Protein AF-A0A7S3DZL2-F1 (afdb_monomer_lite)

Radius of gyration: 24.91 Å; chains: 1; bounding box: 61×48×83 Å

Structure (mmCIF, N/CA/C/O backbone):
data_AF-A0A7S3DZL2-F1
#
_entry.id   AF-A0A7S3DZL2-F1
#
loop_
_atom_site.group_PDB
_atom_site.id
_atom_site.type_symbol
_atom_site.label_atom_id
_atom_site.label_alt_id
_atom_site.label_comp_id
_atom_site.label_asym_id
_atom_site.label_entity_id
_atom_site.label_seq_id
_atom_site.pdbx_PDB_ins_code
_atom_site.Cartn_x
_atom_site.Cartn_y
_atom_site.Cartn_z
_atom_site.occupancy
_atom_site.B_iso_or_equiv
_atom_site.auth_seq_id
_atom_site.auth_comp_id
_atom_site.auth_asym_id
_atom_site.auth_atom_id
_atom_site.pdbx_PDB_model_num
ATOM 1 N N . GLY A 1 1 ? 10.169 5.707 16.822 1.00 44.34 1 GLY A N 1
ATOM 2 C CA . GLY A 1 1 ? 10.993 6.006 15.646 1.00 44.34 1 GLY A CA 1
ATOM 3 C C . GLY A 1 1 ? 12.158 5.054 15.603 1.00 44.34 1 GLY A C 1
ATOM 4 O O . GLY A 1 1 ? 13.223 5.380 16.115 1.00 44.34 1 GLY A O 1
ATOM 5 N N . GLY A 1 2 ? 11.928 3.855 15.069 1.00 57.06 2 GLY A N 1
ATOM 6 C CA . GLY A 1 2 ? 13.027 2.966 14.702 1.00 57.06 2 GLY A CA 1
ATOM 7 C C . GLY A 1 2 ? 13.798 3.587 13.538 1.00 57.06 2 GLY A C 1
ATOM 8 O O . GLY A 1 2 ? 13.203 4.258 12.696 1.00 57.06 2 GLY A O 1
ATOM 9 N N . LEU A 1 3 ? 15.119 3.415 13.507 1.00 67.62 3 LEU A N 1
ATOM 10 C CA . LEU A 1 3 ? 15.897 3.778 12.326 1.00 67.62 3 LEU A CA 1
ATOM 11 C C . LEU A 1 3 ? 15.382 2.934 11.151 1.00 67.62 3 LEU A C 1
ATOM 13 O O . LEU A 1 3 ? 15.357 1.708 11.251 1.00 67.62 3 LEU A O 1
ATOM 17 N N . LEU A 1 4 ? 14.959 3.577 10.060 1.00 78.50 4 LEU A N 1
ATOM 18 C CA . LEU A 1 4 ? 14.591 2.856 8.843 1.00 78.50 4 LEU A CA 1
ATOM 19 C C . LEU A 1 4 ? 15.795 2.067 8.322 1.00 78.50 4 LEU A C 1
ATOM 21 O O . LEU A 1 4 ? 16.928 2.552 8.356 1.00 78.50 4 LEU A O 1
ATOM 25 N N . SER A 1 5 ? 15.542 0.861 7.814 1.00 86.44 5 SER A N 1
ATOM 26 C CA . SER A 1 5 ? 16.553 0.065 7.120 1.00 86.44 5 SER A CA 1
ATOM 27 C C . SER A 1 5 ? 17.095 0.815 5.905 1.00 86.44 5 SER A C 1
ATOM 29 O O . SER A 1 5 ? 16.385 1.602 5.275 1.00 86.44 5 SER A O 1
ATOM 31 N N . GLU A 1 6 ? 18.346 0.549 5.525 1.00 86.69 6 GLU A N 1
ATOM 32 C CA . GLU A 1 6 ? 18.933 1.149 4.320 1.00 86.69 6 GLU A CA 1
ATOM 33 C C . GLU A 1 6 ? 18.097 0.817 3.074 1.00 86.69 6 GLU A C 1
ATOM 35 O O . GLU A 1 6 ? 17.737 1.714 2.311 1.00 86.69 6 GLU A O 1
ATOM 40 N N . VAL A 1 7 ? 17.731 -0.459 2.918 1.00 89.75 7 VAL A N 1
ATOM 41 C CA . VAL A 1 7 ? 16.867 -0.950 1.840 1.00 89.75 7 VAL A CA 1
ATOM 42 C C . VAL A 1 7 ? 15.397 -0.732 2.221 1.00 89.75 7 VAL A C 1
ATOM 44 O O . VAL A 1 7 ? 15.000 -1.184 3.299 1.00 89.75 7 VAL A O 1
ATOM 47 N N . PRO A 1 8 ? 14.590 -0.064 1.375 1.00 90.88 8 PRO A N 1
ATOM 48 C CA . PRO A 1 8 ? 13.157 0.094 1.602 1.00 90.88 8 PRO A CA 1
ATOM 49 C C . PRO A 1 8 ? 12.376 -1.223 1.622 1.00 90.88 8 PRO A C 1
ATOM 51 O O . PRO A 1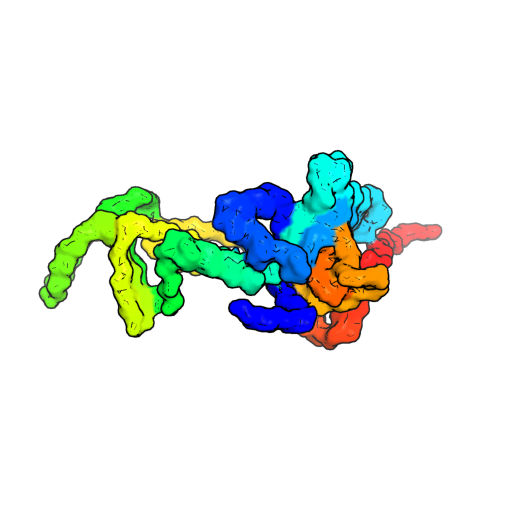 8 ? 12.721 -2.169 0.907 1.00 90.88 8 PRO A O 1
ATOM 54 N N . ASP A 1 9 ? 11.280 -1.241 2.381 1.00 90.81 9 ASP A N 1
ATOM 55 C CA . ASP A 1 9 ? 10.323 -2.351 2.414 1.00 90.81 9 ASP A CA 1
ATOM 56 C C . ASP A 1 9 ? 9.776 -2.676 1.006 1.00 90.81 9 ASP A C 1
ATOM 58 O O . ASP A 1 9 ? 9.608 -1.806 0.147 1.00 90.81 9 ASP A O 1
ATOM 62 N N . LEU A 1 10 ? 9.457 -3.951 0.779 1.00 91.25 10 LEU A N 1
ATOM 63 C CA . LEU A 1 10 ? 8.782 -4.447 -0.422 1.00 91.25 10 LEU A CA 1
ATOM 64 C C . LEU A 1 10 ? 7.385 -3.832 -0.588 1.00 91.25 10 LEU A C 1
ATOM 66 O O . LEU A 1 10 ? 6.895 -3.661 -1.707 1.00 91.25 10 LEU A O 1
ATOM 70 N N . ARG A 1 11 ? 6.725 -3.536 0.534 1.00 93.12 11 ARG A N 1
ATOM 71 C CA . ARG A 1 11 ? 5.351 -3.046 0.619 1.00 93.12 11 ARG A CA 1
ATOM 72 C C . ARG A 1 11 ? 5.337 -1.518 0.635 1.00 93.12 11 ARG A C 1
ATOM 74 O O . ARG A 1 11 ? 5.373 -0.901 1.698 1.00 93.12 11 ARG A O 1
ATOM 81 N N . VAL A 1 12 ? 5.178 -0.913 -0.536 1.00 94.88 12 VAL A N 1
ATOM 82 C CA . VAL A 1 12 ? 4.986 0.539 -0.685 1.00 94.88 12 VAL A CA 1
ATOM 83 C C . VAL A 1 12 ? 3.578 0.880 -1.172 1.00 94.88 12 VAL A C 1
ATOM 85 O O . VAL A 1 12 ? 2.888 0.047 -1.764 1.00 94.88 12 VAL A O 1
ATOM 88 N N . SER A 1 13 ? 3.160 2.120 -0.939 1.00 95.44 13 SER A N 1
ATOM 89 C CA . SER A 1 13 ? 1.937 2.706 -1.483 1.00 95.44 13 SER A CA 1
ATOM 90 C C . SER A 1 13 ? 2.266 3.964 -2.269 1.00 95.44 13 SER A C 1
ATOM 92 O O . SER A 1 13 ? 3.053 4.796 -1.822 1.00 95.44 13 SER A O 1
ATOM 94 N N . THR A 1 14 ? 1.624 4.120 -3.426 1.00 95.81 14 THR A N 1
ATOM 95 C CA . THR A 1 14 ? 1.646 5.374 -4.184 1.00 95.81 14 THR A CA 1
ATOM 96 C C . THR A 1 14 ? 0.457 6.226 -3.768 1.00 95.81 14 THR A C 1
ATOM 98 O O . THR A 1 14 ? -0.693 5.847 -3.983 1.00 95.81 14 THR A O 1
ATOM 101 N N . LEU A 1 15 ? 0.735 7.368 -3.149 1.00 95.38 15 LEU A N 1
ATOM 102 C CA . LEU A 1 15 ? -0.262 8.316 -2.672 1.00 95.38 15 LEU A CA 1
ATOM 103 C C . LEU A 1 15 ? -0.475 9.409 -3.717 1.00 95.38 15 LEU A C 1
ATOM 105 O O . LEU A 1 15 ? 0.477 10.052 -4.158 1.00 95.38 15 LEU A O 1
ATOM 109 N N . THR A 1 16 ? -1.732 9.625 -4.097 1.00 93.50 16 THR A N 1
ATOM 110 C CA . THR A 1 16 ? -2.125 10.702 -5.018 1.00 93.50 16 THR A CA 1
ATOM 111 C C . THR A 1 16 ? -2.156 12.061 -4.299 1.00 93.50 16 THR A C 1
ATOM 113 O O . THR A 1 16 ? -2.274 12.089 -3.068 1.00 93.50 16 THR A O 1
ATOM 116 N N . PRO A 1 17 ? -2.124 13.202 -5.016 1.00 91.94 17 PRO A N 1
ATOM 117 C CA . PRO A 1 17 ? -2.216 14.529 -4.402 1.00 91.94 17 PRO A CA 1
ATOM 118 C C . PRO A 1 17 ? -3.454 14.721 -3.514 1.00 91.94 17 PRO A C 1
ATOM 120 O O . PRO A 1 17 ? -3.367 15.332 -2.449 1.00 91.94 17 PRO A O 1
ATOM 123 N N . SER A 1 18 ? -4.604 14.152 -3.892 1.00 92.06 18 SER A N 1
ATOM 124 C CA . SER A 1 18 ? -5.823 14.215 -3.075 1.00 92.06 18 SER A CA 1
ATOM 125 C C . SER A 1 18 ? -5.677 13.438 -1.762 1.00 92.06 18 SER A C 1
ATOM 127 O O . SER A 1 18 ? -6.064 13.941 -0.707 1.00 92.06 18 SER A O 1
ATOM 129 N N . THR A 1 19 ? -5.055 12.255 -1.797 1.00 94.69 19 THR A N 1
ATOM 130 C CA . THR A 1 19 ? -4.726 11.480 -0.593 1.00 94.69 19 THR A CA 1
ATOM 131 C C . THR A 1 19 ? -3.730 12.222 0.298 1.00 94.69 19 THR A C 1
ATOM 133 O O . THR A 1 19 ? -3.915 12.257 1.512 1.00 94.69 19 THR A O 1
ATOM 136 N N . LEU A 1 20 ? -2.706 12.853 -0.282 1.00 93.56 20 LEU A N 1
ATOM 137 C CA . LEU A 1 20 ? -1.724 13.641 0.470 1.00 93.56 20 LEU A CA 1
ATOM 138 C C . LEU A 1 20 ? -2.379 14.834 1.180 1.00 93.56 20 LEU A C 1
ATOM 140 O O . LEU A 1 20 ? -2.147 15.027 2.370 1.00 93.56 20 LEU A O 1
ATOM 144 N N . ARG A 1 21 ? -3.264 15.577 0.499 1.00 93.69 21 ARG A N 1
ATOM 145 C CA . ARG A 1 21 ? -4.042 16.666 1.120 1.00 93.69 21 ARG A CA 1
ATOM 146 C C . ARG A 1 21 ? -4.924 16.174 2.268 1.00 93.69 21 ARG A C 1
ATOM 148 O O . ARG A 1 21 ? -5.008 16.835 3.300 1.00 93.69 21 ARG A O 1
ATOM 155 N N . LEU A 1 22 ? -5.556 15.010 2.110 1.00 94.69 22 LEU A N 1
ATOM 156 C CA . LEU A 1 22 ? -6.355 14.401 3.172 1.00 94.69 22 LEU A CA 1
ATOM 157 C C . LEU A 1 22 ? -5.488 14.048 4.391 1.00 94.69 22 LEU A C 1
ATOM 159 O O . LEU A 1 22 ? -5.834 14.404 5.515 1.00 94.69 22 LEU A O 1
ATOM 163 N N . LEU A 1 23 ? -4.339 13.403 4.181 1.00 95.56 23 LEU A N 1
ATOM 164 C CA . LEU A 1 23 ? -3.408 13.061 5.262 1.00 95.56 23 LEU A CA 1
ATOM 165 C C . LEU A 1 23 ? -2.843 14.307 5.961 1.00 95.56 23 LEU A C 1
ATOM 167 O O . LEU A 1 23 ? -2.714 14.315 7.187 1.00 95.56 23 LEU A O 1
ATOM 171 N N . GLU A 1 24 ? -2.562 15.374 5.213 1.00 94.44 24 GLU A N 1
ATOM 172 C CA . GLU A 1 24 ? -2.157 16.666 5.776 1.00 94.44 24 GLU A CA 1
ATOM 173 C C . GLU A 1 24 ? -3.259 17.267 6.654 1.00 94.44 24 GLU A C 1
ATOM 175 O O . GLU A 1 24 ? -2.978 17.705 7.767 1.00 94.44 24 GLU A O 1
ATOM 180 N N . SER A 1 25 ? -4.527 17.193 6.231 1.00 95.81 25 SER A N 1
ATOM 181 C CA . SER A 1 25 ? -5.660 17.672 7.041 1.00 95.81 25 SER A CA 1
ATOM 182 C C . SER A 1 25 ? -5.800 16.938 8.383 1.00 95.81 25 SER A C 1
ATOM 184 O O . SER A 1 25 ? -6.272 17.510 9.365 1.00 95.81 25 SER A O 1
ATOM 186 N N . PHE A 1 26 ? -5.329 15.689 8.456 1.00 94.44 26 PHE A N 1
ATOM 187 C CA . PHE A 1 26 ? -5.254 14.926 9.699 1.00 94.44 26 PHE A CA 1
ATOM 188 C C . PHE A 1 26 ? -3.970 15.181 10.492 1.00 94.44 26 PHE A C 1
ATOM 190 O O . PHE A 1 26 ? -3.863 14.685 11.609 1.00 94.44 26 PHE A O 1
ATOM 197 N N . GLY A 1 27 ? -3.013 15.957 9.981 1.00 95.69 27 GLY A N 1
ATOM 198 C CA . GLY A 1 27 ? -1.724 16.235 10.623 1.00 95.69 27 GLY A CA 1
ATOM 199 C C . GLY A 1 27 ? -0.714 15.090 10.506 1.00 95.69 27 GLY A C 1
ATOM 200 O O . GLY A 1 27 ? 0.100 14.902 11.411 1.00 95.69 27 GLY A O 1
ATOM 201 N N . VAL A 1 28 ? -0.796 14.296 9.434 1.00 96.50 28 VAL A N 1
ATOM 202 C CA . VAL A 1 28 ? 0.078 13.135 9.177 1.00 96.50 28 VAL A CA 1
ATOM 203 C C . VAL A 1 28 ? 1.216 13.469 8.207 1.00 96.50 28 VAL A C 1
ATOM 205 O O . VAL A 1 28 ? 2.223 12.764 8.197 1.00 96.50 28 VAL A O 1
ATOM 208 N N . GLY A 1 29 ? 1.107 14.540 7.412 1.00 91.62 29 GLY A N 1
ATOM 209 C CA . GLY A 1 29 ? 2.022 14.780 6.291 1.00 91.62 29 GLY A CA 1
ATOM 210 C C . GLY A 1 29 ? 3.494 14.910 6.682 1.00 91.62 29 GLY A C 1
ATOM 211 O O . GLY A 1 29 ? 4.346 14.355 5.994 1.00 91.62 29 GLY A O 1
ATOM 212 N N . SER A 1 30 ? 3.811 15.508 7.835 1.00 92.44 30 SER A N 1
ATOM 213 C CA . SER A 1 30 ? 5.194 15.569 8.338 1.00 92.44 30 SER A CA 1
ATOM 214 C C . SER A 1 30 ? 5.792 14.193 8.656 1.00 92.44 30 SER A C 1
ATOM 216 O O . SER A 1 30 ? 6.992 13.997 8.482 1.00 92.44 30 SER A O 1
ATOM 218 N N . GLY A 1 31 ? 4.968 13.223 9.063 1.00 93.56 31 GLY A N 1
ATOM 219 C CA . GLY A 1 31 ? 5.394 11.849 9.349 1.00 93.56 31 GLY A CA 1
ATOM 220 C C . GLY A 1 31 ? 5.678 11.012 8.100 1.00 93.56 31 GLY A C 1
ATOM 221 O O . GLY A 1 31 ? 6.252 9.935 8.210 1.00 93.56 31 GLY A O 1
ATOM 222 N N . ILE A 1 32 ? 5.296 11.507 6.921 1.00 94.56 32 ILE A N 1
ATOM 223 C CA . ILE A 1 32 ? 5.514 10.844 5.629 1.00 94.56 32 ILE A CA 1
ATOM 224 C C . ILE A 1 32 ? 6.236 11.750 4.625 1.00 94.56 32 ILE A C 1
ATOM 226 O O . ILE A 1 32 ? 6.261 11.450 3.432 1.00 94.56 32 ILE A O 1
ATOM 230 N N . ALA A 1 33 ? 6.790 12.877 5.067 1.00 92.12 33 ALA A N 1
ATOM 231 C CA . ALA A 1 33 ? 7.520 13.791 4.203 1.00 92.12 33 ALA A CA 1
ATOM 232 C C . ALA A 1 33 ? 8.883 13.193 3.794 1.00 92.12 33 ALA A C 1
ATOM 234 O O . ALA A 1 33 ? 9.443 12.358 4.515 1.00 92.12 33 ALA A O 1
ATOM 235 N N . PRO A 1 34 ? 9.464 13.617 2.658 1.00 90.19 34 PRO A N 1
ATOM 236 C CA . PRO A 1 34 ? 10.845 13.285 2.327 1.00 90.19 34 PRO A CA 1
ATOM 237 C C . PRO A 1 34 ? 11.804 13.636 3.484 1.00 90.19 34 PRO A C 1
ATOM 239 O O . PRO A 1 34 ? 11.606 14.659 4.140 1.00 90.19 34 PRO A O 1
ATOM 242 N N . PRO A 1 35 ? 12.845 12.823 3.751 1.00 88.88 35 PRO A N 1
ATOM 243 C CA . PRO A 1 35 ? 13.335 11.705 2.937 1.00 88.88 35 PRO A CA 1
ATOM 244 C C . PRO A 1 35 ? 12.672 10.342 3.225 1.00 88.88 35 PRO A C 1
ATOM 246 O O . PRO A 1 35 ? 13.112 9.335 2.673 1.00 88.88 35 PRO A O 1
ATOM 249 N N . LEU A 1 36 ? 11.633 10.279 4.069 1.00 89.56 36 LEU A N 1
ATOM 250 C CA . LEU A 1 36 ? 10.927 9.026 4.404 1.00 89.56 36 LEU A CA 1
ATOM 251 C C . LEU A 1 36 ? 10.058 8.503 3.249 1.00 89.56 36 LEU A C 1
ATOM 253 O O . LEU A 1 36 ? 9.560 7.381 3.273 1.00 89.56 36 LEU A O 1
ATOM 257 N N . SER A 1 37 ? 9.868 9.335 2.235 1.00 92.06 37 SER A N 1
ATOM 258 C CA . SER A 1 37 ? 9.063 9.073 1.057 1.00 92.06 37 SER A CA 1
ATOM 259 C C . SER A 1 37 ? 9.711 9.678 -0.177 1.00 92.06 37 SER A C 1
ATOM 261 O O . SER A 1 37 ? 10.659 10.470 -0.083 1.00 92.06 37 SER A O 1
ATOM 263 N N . ARG A 1 38 ? 9.200 9.306 -1.352 1.00 92.75 38 ARG A N 1
ATOM 264 C CA . ARG A 1 38 ? 9.724 9.791 -2.625 1.00 92.75 38 ARG A CA 1
ATOM 265 C C . ARG A 1 38 ? 8.613 10.349 -3.515 1.00 92.75 38 ARG A C 1
ATOM 267 O O . ARG A 1 38 ? 7.800 9.568 -4.009 1.00 92.75 38 ARG A O 1
ATOM 274 N N . PRO A 1 39 ? 8.558 11.675 -3.740 1.00 92.50 39 PRO A N 1
ATOM 275 C CA . PRO A 1 39 ? 7.681 12.241 -4.751 1.00 92.50 39 PRO A CA 1
ATOM 276 C C . PRO A 1 39 ? 8.181 11.892 -6.153 1.00 92.50 39 PRO A C 1
ATOM 278 O O . PRO A 1 39 ? 9.385 11.735 -6.380 1.00 92.50 39 PRO A O 1
ATOM 281 N N . PHE A 1 40 ? 7.250 11.816 -7.096 1.00 90.94 40 PHE A N 1
ATOM 282 C CA . PHE A 1 40 ? 7.548 11.774 -8.519 1.00 90.94 40 PHE A CA 1
ATOM 283 C C . PHE A 1 40 ? 6.667 12.769 -9.271 1.00 90.94 40 PHE A C 1
ATOM 285 O O . PHE A 1 40 ? 5.508 13.013 -8.933 1.00 90.94 40 PHE A O 1
ATOM 292 N N . GLU A 1 41 ? 7.252 13.353 -10.303 1.00 89.56 41 GLU A N 1
ATOM 293 C CA . GLU A 1 41 ? 6.676 14.458 -11.075 1.00 89.56 41 GLU A CA 1
ATOM 294 C C . GLU A 1 41 ? 6.361 14.021 -12.500 1.00 89.56 41 GLU A C 1
ATOM 296 O O . GLU A 1 41 ? 5.591 14.667 -13.201 1.00 89.56 41 GLU A O 1
ATOM 301 N N . ASN A 1 42 ? 6.954 12.907 -12.927 1.00 88.38 42 ASN A N 1
ATOM 302 C CA . ASN A 1 42 ? 6.805 12.372 -14.264 1.00 88.38 42 ASN A CA 1
ATOM 303 C C . ASN A 1 42 ? 6.238 10.957 -14.191 1.00 88.38 42 ASN A C 1
ATOM 305 O O . ASN A 1 42 ? 6.605 10.172 -13.313 1.00 88.38 42 ASN A O 1
ATOM 309 N N . MET A 1 43 ? 5.395 10.606 -15.155 1.00 90.12 43 MET A N 1
ATOM 310 C CA . MET A 1 43 ? 4.984 9.226 -15.376 1.00 90.12 43 MET A CA 1
ATOM 311 C C . MET A 1 43 ? 5.107 8.889 -16.855 1.00 90.12 43 MET A C 1
ATOM 313 O O . MET A 1 43 ? 4.701 9.679 -17.706 1.00 90.12 43 MET A O 1
ATOM 317 N N . GLN A 1 44 ? 5.684 7.730 -17.157 1.00 89.88 44 GLN A N 1
ATOM 318 C CA . GLN A 1 44 ? 5.788 7.210 -18.517 1.00 89.88 44 GLN A CA 1
ATOM 319 C C . GLN A 1 44 ? 5.096 5.859 -18.583 1.00 89.88 44 GLN A C 1
ATOM 321 O O . GLN A 1 44 ? 5.423 4.952 -17.815 1.00 89.88 44 GLN A O 1
ATOM 326 N N . ILE A 1 45 ? 4.137 5.745 -19.494 1.00 89.44 45 ILE A N 1
ATOM 327 C CA . ILE A 1 45 ? 3.322 4.550 -19.672 1.00 89.44 45 ILE A CA 1
ATOM 328 C C . ILE A 1 45 ? 3.422 4.104 -21.120 1.00 89.44 45 ILE A C 1
ATOM 330 O O . ILE A 1 45 ? 3.184 4.913 -22.014 1.00 89.44 45 ILE A O 1
ATOM 334 N N . TRP A 1 46 ? 3.744 2.837 -21.367 1.00 89.81 46 TRP A N 1
ATOM 335 C CA . TRP A 1 46 ? 3.769 2.309 -22.728 1.00 89.81 46 TRP A CA 1
ATOM 336 C C . TRP A 1 46 ? 3.350 0.852 -22.835 1.00 89.81 46 TRP A C 1
ATOM 338 O O . TRP A 1 46 ? 3.237 0.146 -21.837 1.00 89.81 46 TRP A O 1
ATOM 348 N N . ASP A 1 47 ? 3.095 0.408 -24.059 1.00 88.00 47 ASP A N 1
ATOM 349 C CA . ASP A 1 47 ? 2.660 -0.954 -24.363 1.00 88.00 47 ASP A CA 1
ATOM 350 C C . ASP A 1 47 ? 3.734 -1.733 -25.139 1.00 88.00 47 ASP A C 1
ATOM 352 O O . ASP A 1 47 ? 4.524 -1.168 -25.902 1.00 88.00 47 ASP A O 1
ATOM 356 N N . ALA A 1 48 ? 3.790 -3.050 -24.937 1.00 81.19 48 ALA A N 1
ATOM 357 C CA . ALA A 1 48 ? 4.748 -3.924 -25.605 1.00 81.19 48 ALA A CA 1
ATOM 358 C C . ALA A 1 48 ? 4.484 -4.154 -27.104 1.00 81.19 48 ALA A C 1
ATOM 360 O O . ALA A 1 48 ? 5.412 -4.530 -27.813 1.00 81.19 48 ALA A O 1
ATOM 361 N N . SER A 1 49 ? 3.271 -3.909 -27.603 1.00 73.19 49 SER A N 1
ATOM 362 C CA . SER A 1 49 ? 2.852 -4.159 -28.993 1.00 73.19 49 SER A CA 1
ATOM 363 C C . SER A 1 49 ? 3.488 -3.235 -30.041 1.00 73.19 49 SER A C 1
ATOM 365 O O . SER A 1 49 ? 3.247 -3.409 -31.236 1.00 73.19 49 SER A O 1
ATOM 367 N N . GLY A 1 50 ? 4.289 -2.244 -29.629 1.00 58.72 50 GLY A N 1
ATOM 368 C CA . GLY A 1 50 ? 5.074 -1.388 -30.529 1.00 58.72 50 GLY A CA 1
ATOM 369 C C . GLY A 1 50 ? 4.255 -0.435 -31.411 1.00 58.72 50 GLY A C 1
ATOM 370 O O . GLY A 1 50 ? 4.831 0.348 -32.163 1.00 58.72 50 GLY A O 1
ATOM 371 N N . LYS A 1 51 ? 2.920 -0.453 -31.319 1.00 55.19 51 LYS A N 1
ATOM 372 C CA . LYS A 1 51 ? 2.019 0.406 -32.096 1.00 55.19 51 LYS A CA 1
ATOM 373 C C . LYS A 1 51 ? 1.514 1.558 -31.225 1.00 55.19 51 LYS A C 1
ATOM 375 O O . LYS A 1 51 ? 0.454 1.474 -30.624 1.00 55.19 51 LYS A O 1
ATOM 380 N N . ALA A 1 52 ? 2.296 2.635 -31.161 1.00 54.22 52 ALA A N 1
ATOM 381 C CA . ALA A 1 52 ? 1.873 3.982 -30.745 1.00 54.22 52 ALA A CA 1
ATOM 382 C C . ALA A 1 52 ? 1.270 4.182 -29.330 1.00 54.22 52 ALA A C 1
ATOM 384 O O . ALA A 1 52 ? 0.796 5.275 -29.029 1.00 54.22 52 ALA A O 1
ATOM 385 N N . GLY A 1 53 ? 1.311 3.196 -28.434 1.00 60.44 53 GLY A N 1
ATOM 386 C CA . GLY A 1 53 ? 0.903 3.377 -27.039 1.00 60.44 53 GLY A CA 1
ATOM 387 C C . GLY A 1 53 ? 2.058 3.891 -26.185 1.00 60.44 53 GLY A C 1
ATOM 388 O O . GLY A 1 53 ? 2.709 3.082 -25.535 1.00 60.44 53 GLY A O 1
ATOM 389 N N . PHE A 1 54 ? 2.333 5.198 -26.197 1.00 73.38 54 PHE A N 1
ATOM 390 C CA . PHE A 1 54 ? 3.221 5.856 -25.230 1.00 73.38 54 PHE A CA 1
ATOM 391 C C . PHE A 1 54 ? 2.542 7.119 -24.704 1.00 73.38 54 PHE A C 1
ATOM 393 O O . PHE A 1 54 ? 2.163 7.995 -25.481 1.00 73.38 54 PHE A O 1
ATOM 400 N N . VAL A 1 55 ? 2.398 7.219 -23.387 1.00 76.19 55 VAL A N 1
ATOM 401 C CA . VAL A 1 55 ? 1.823 8.380 -22.711 1.00 76.19 55 VAL A CA 1
ATOM 402 C C . VAL A 1 55 ? 2.822 8.894 -21.688 1.00 76.19 55 VAL A C 1
ATOM 404 O O . VAL A 1 55 ? 3.341 8.132 -20.869 1.00 76.19 55 VAL A O 1
ATOM 407 N N . ARG A 1 56 ? 3.075 10.202 -21.727 1.00 76.06 56 ARG A N 1
ATOM 408 C CA . ARG A 1 56 ? 3.891 10.901 -20.740 1.00 76.06 56 ARG A CA 1
ATOM 409 C C . ARG A 1 56 ? 3.044 11.935 -20.019 1.00 76.06 56 ARG A C 1
ATOM 411 O O . ARG A 1 56 ? 2.461 12.802 -20.661 1.00 76.06 56 ARG A O 1
ATOM 418 N N . PHE A 1 57 ? 3.057 11.866 -18.696 1.00 74.56 57 PHE A N 1
ATOM 419 C CA . PHE A 1 57 ? 2.473 12.872 -17.819 1.00 74.56 57 PHE A CA 1
ATOM 420 C C . PHE A 1 57 ? 3.586 13.626 -17.095 1.00 74.56 57 PHE A C 1
ATOM 422 O O . PHE A 1 57 ? 4.597 13.032 -16.708 1.00 74.56 57 PHE A O 1
ATOM 429 N N . SER A 1 58 ? 3.385 14.928 -16.917 1.00 73.38 58 SER A N 1
ATOM 430 C CA . SER A 1 58 ? 4.190 15.806 -16.067 1.00 73.38 58 SER A CA 1
ATOM 431 C C . SER A 1 58 ? 3.237 16.520 -15.118 1.00 73.38 58 SER A C 1
ATOM 433 O O . SER A 1 58 ? 2.206 17.013 -15.573 1.00 73.38 58 SER A O 1
ATOM 435 N N . GLY A 1 59 ? 3.576 16.596 -13.830 1.00 62.06 59 GLY A N 1
ATOM 436 C CA . GLY A 1 59 ? 2.781 17.338 -12.850 1.00 62.06 59 GLY A CA 1
ATOM 437 C C . GLY A 1 59 ? 2.545 18.793 -13.274 1.00 62.06 59 GLY A C 1
ATOM 438 O O . GLY A 1 59 ? 1.420 19.287 -13.201 1.00 62.06 59 GLY A O 1
ATOM 439 N N . GLU A 1 60 ? 3.568 19.456 -13.824 1.00 61.62 60 GLU A N 1
ATOM 440 C CA . GLU A 1 60 ? 3.476 20.858 -14.255 1.00 61.62 60 GLU A CA 1
ATOM 441 C C . GLU A 1 60 ? 2.373 21.100 -15.296 1.00 61.62 60 GLU A C 1
ATOM 443 O O . GLU A 1 60 ? 1.745 22.158 -15.286 1.00 61.62 60 GLU A O 1
ATOM 448 N N . ALA A 1 61 ? 2.097 20.119 -16.162 1.00 56.47 61 ALA A N 1
ATOM 449 C CA . ALA A 1 61 ? 1.057 20.224 -17.186 1.00 56.47 61 ALA A CA 1
ATOM 450 C C . ALA A 1 61 ? -0.371 20.131 -16.610 1.00 56.47 61 ALA A C 1
ATOM 452 O O . ALA A 1 61 ? -1.310 20.611 -17.238 1.00 56.47 61 ALA A O 1
ATOM 453 N N . GLU A 1 62 ? -0.526 19.563 -15.412 1.00 58.53 62 GLU A N 1
ATOM 454 C CA . GLU A 1 62 ? -1.808 19.341 -14.723 1.00 58.53 62 GLU A CA 1
ATOM 455 C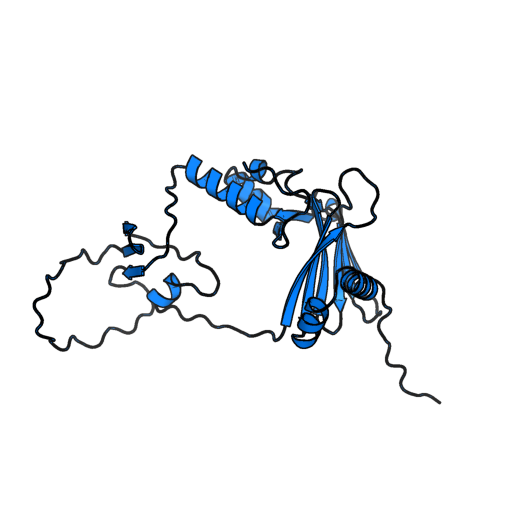 C . GLU A 1 62 ? -2.048 20.357 -13.585 1.00 58.53 62 GLU A C 1
ATOM 457 O O . GLU A 1 62 ? -3.007 20.245 -12.823 1.00 58.53 62 GLU A O 1
ATOM 462 N N . GLY A 1 63 ? -1.166 21.355 -13.432 1.00 59.19 63 GLY A N 1
ATOM 463 C CA . GLY A 1 63 ? -1.251 22.364 -12.368 1.00 59.19 63 GLY A CA 1
ATOM 464 C C . GLY A 1 63 ? -0.858 21.864 -10.969 1.00 59.19 63 GLY A C 1
ATOM 465 O O . GLY A 1 63 ? -0.964 22.618 -10.001 1.00 59.19 63 GLY A O 1
ATOM 466 N N . GLU A 1 64 ? -0.369 20.627 -10.849 1.00 63.06 64 GLU A N 1
ATOM 467 C CA . GLU A 1 64 ? 0.078 19.999 -9.599 1.00 63.06 64 GLU A CA 1
ATOM 468 C C . GLU A 1 64 ? 1.600 19.805 -9.637 1.00 63.06 64 GLU A C 1
ATOM 470 O O . GLU A 1 64 ? 2.130 19.192 -10.550 1.00 63.06 64 GLU A O 1
ATOM 475 N N . ARG A 1 65 ? 2.362 20.266 -8.637 1.00 73.31 65 ARG A N 1
ATOM 476 C CA . ARG A 1 65 ? 3.839 20.139 -8.691 1.00 73.31 65 ARG A CA 1
ATOM 477 C C . ARG A 1 65 ? 4.341 18.688 -8.673 1.00 73.31 65 ARG A C 1
ATOM 479 O O . ARG A 1 65 ? 5.466 18.443 -9.082 1.00 73.31 65 ARG A O 1
ATOM 486 N N . VAL A 1 66 ? 3.534 17.739 -8.193 1.00 83.50 66 VAL A N 1
ATOM 487 C CA . VAL A 1 66 ? 3.869 16.310 -8.086 1.00 83.50 66 VAL A CA 1
ATOM 488 C C . VAL A 1 66 ? 2.681 15.457 -8.532 1.00 83.50 66 VAL A C 1
ATOM 490 O O . VAL A 1 66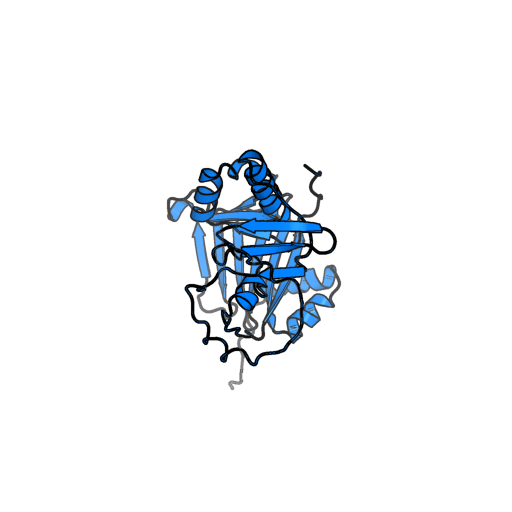 ? 1.536 15.778 -8.218 1.00 83.50 66 VAL A O 1
ATOM 493 N N . LEU A 1 67 ? 2.942 14.348 -9.230 1.00 89.12 67 LEU A N 1
ATOM 494 C CA . LEU A 1 67 ? 1.898 13.397 -9.646 1.00 89.12 67 LEU A CA 1
ATOM 495 C C . LEU A 1 67 ? 1.534 12.417 -8.526 1.00 89.12 67 LEU A C 1
ATOM 497 O O . LEU A 1 67 ? 0.425 11.885 -8.486 1.00 89.12 67 LEU A O 1
ATOM 501 N N . GLY A 1 68 ? 2.463 12.179 -7.606 1.00 92.38 68 GLY A N 1
ATOM 502 C CA . GLY A 1 68 ? 2.241 11.340 -6.444 1.00 92.38 68 GLY A CA 1
ATOM 503 C C . GLY A 1 68 ? 3.493 11.182 -5.598 1.00 92.38 68 GLY A C 1
ATOM 504 O O . GLY A 1 68 ? 4.565 11.702 -5.918 1.00 92.38 68 GLY A O 1
ATOM 505 N N . GLN A 1 69 ? 3.344 10.451 -4.500 1.00 94.38 69 GLN A N 1
ATOM 506 C CA . GLN A 1 69 ? 4.424 10.159 -3.569 1.00 94.38 69 GLN A CA 1
ATOM 507 C C . GLN A 1 69 ? 4.400 8.691 -3.163 1.00 94.38 69 GLN A C 1
ATOM 509 O O . GLN A 1 69 ? 3.374 8.183 -2.714 1.00 94.38 69 GLN A O 1
ATOM 514 N N . VAL A 1 70 ? 5.538 8.017 -3.293 1.00 95.50 70 VAL A N 1
ATOM 515 C CA . VAL A 1 70 ? 5.709 6.630 -2.862 1.00 95.50 70 VAL A CA 1
ATOM 516 C C . VAL A 1 70 ? 6.181 6.610 -1.410 1.00 95.50 70 VAL A C 1
ATOM 518 O O . VAL A 1 70 ? 7.156 7.277 -1.054 1.00 95.50 70 VAL A O 1
ATOM 521 N N . VAL A 1 71 ? 5.473 5.864 -0.566 1.00 95.69 71 VAL A N 1
ATOM 522 C CA . VAL A 1 71 ? 5.717 5.740 0.880 1.00 95.69 71 VAL A CA 1
ATOM 523 C C . VAL A 1 71 ? 5.743 4.260 1.258 1.00 95.69 71 VAL A C 1
ATOM 525 O O . VAL A 1 71 ? 4.883 3.499 0.819 1.00 95.69 71 VAL A O 1
ATOM 528 N N . GLU A 1 72 ? 6.698 3.843 2.090 1.00 95.62 72 GLU A N 1
ATOM 529 C CA . GLU A 1 72 ? 6.687 2.509 2.704 1.00 95.62 72 GLU A CA 1
ATOM 530 C C . GLU A 1 72 ? 5.473 2.350 3.623 1.00 95.62 72 GLU A C 1
ATOM 532 O O . GLU A 1 72 ? 5.159 3.228 4.430 1.00 95.62 72 GLU A O 1
ATOM 537 N N . ASN A 1 73 ? 4.788 1.212 3.540 1.00 95.31 73 ASN A N 1
ATOM 538 C CA . ASN A 1 73 ? 3.545 1.012 4.281 1.00 95.31 73 ASN A CA 1
ATOM 539 C C . ASN A 1 73 ? 3.750 1.077 5.800 1.00 95.31 73 ASN A C 1
ATOM 541 O O . ASN A 1 73 ? 2.863 1.558 6.501 1.00 95.31 73 ASN A O 1
ATOM 545 N N . GLU A 1 74 ? 4.903 0.641 6.310 1.00 94.00 74 GLU A N 1
ATOM 546 C CA . GLU A 1 74 ? 5.238 0.777 7.732 1.00 94.00 74 GLU A CA 1
ATOM 547 C C . GLU A 1 74 ? 5.371 2.240 8.162 1.00 94.00 74 GLU A C 1
ATOM 549 O O . GLU A 1 74 ? 4.793 2.618 9.177 1.00 94.00 74 GLU A O 1
ATOM 554 N N . VAL A 1 75 ? 6.018 3.089 7.356 1.00 95.19 75 VAL A N 1
ATOM 555 C CA . VAL A 1 75 ? 6.131 4.534 7.626 1.00 95.19 75 VAL A CA 1
ATOM 556 C C . VAL A 1 75 ? 4.746 5.176 7.684 1.00 95.19 75 VAL A C 1
ATOM 558 O O . VAL A 1 75 ? 4.433 5.913 8.619 1.00 95.19 75 VAL A O 1
ATOM 561 N N . LEU A 1 76 ? 3.881 4.861 6.713 1.00 96.19 76 LEU A N 1
ATOM 562 C CA . LEU A 1 76 ? 2.514 5.383 6.688 1.00 96.19 76 LEU A CA 1
ATOM 563 C C . LEU A 1 76 ? 1.708 4.923 7.912 1.00 96.19 76 LEU A C 1
ATOM 565 O O . LEU A 1 76 ? 0.999 5.729 8.520 1.00 96.19 76 LEU A O 1
ATOM 569 N N . LYS A 1 77 ? 1.820 3.644 8.290 1.00 95.31 77 LYS A N 1
ATOM 570 C CA . LYS A 1 77 ? 1.145 3.093 9.472 1.00 95.31 77 LYS A CA 1
ATOM 571 C C . LYS A 1 77 ? 1.650 3.724 10.767 1.00 95.31 77 LYS A C 1
ATOM 573 O O . LYS A 1 77 ? 0.815 4.131 11.570 1.00 95.31 77 LYS A O 1
ATOM 578 N N . GLU A 1 78 ? 2.964 3.852 10.957 1.00 95.19 78 GLU A N 1
ATOM 579 C CA . GLU A 1 78 ? 3.549 4.484 12.150 1.00 95.19 78 GLU A CA 1
ATOM 580 C C . GLU A 1 78 ? 3.089 5.944 12.264 1.00 95.19 78 GLU A C 1
ATOM 582 O O . GLU A 1 78 ? 2.665 6.377 13.338 1.00 95.19 78 GLU A O 1
ATOM 587 N N . ALA A 1 79 ? 3.080 6.691 11.154 1.00 96.31 79 ALA A N 1
ATOM 588 C CA . ALA A 1 79 ? 2.618 8.077 11.137 1.00 96.31 79 ALA A CA 1
ATOM 589 C C . ALA A 1 79 ? 1.125 8.200 11.503 1.00 96.31 79 ALA A C 1
ATOM 591 O O . ALA A 1 79 ? 0.752 9.046 12.322 1.00 96.31 79 ALA A O 1
ATOM 592 N N . LEU A 1 80 ? 0.271 7.330 10.949 1.00 96.69 80 LEU A N 1
ATOM 593 C CA . LEU A 1 80 ? -1.163 7.291 11.253 1.00 96.69 80 LEU A CA 1
ATOM 594 C C . LEU A 1 80 ? -1.439 6.880 12.704 1.00 96.69 80 LEU A C 1
ATOM 596 O O . LEU A 1 80 ? -2.202 7.555 13.393 1.00 96.69 80 LEU A O 1
ATOM 600 N N . GLN A 1 81 ? -0.805 5.811 13.189 1.00 95.81 81 GLN A N 1
ATOM 601 C CA . GLN A 1 81 ? -0.950 5.333 14.568 1.00 95.81 81 GLN A CA 1
ATOM 602 C C . GLN A 1 81 ? -0.452 6.377 15.568 1.00 95.81 81 GLN A C 1
ATOM 604 O O . GLN A 1 81 ? -1.152 6.704 16.526 1.00 95.81 81 GLN A O 1
ATOM 609 N N . GLY A 1 82 ? 0.718 6.967 15.312 1.00 95.50 82 GLY A N 1
ATOM 610 C CA . GLY A 1 82 ? 1.265 8.038 16.137 1.00 95.50 82 GLY A CA 1
ATOM 611 C C . GLY A 1 82 ? 0.349 9.260 16.174 1.00 95.50 82 GLY A C 1
ATOM 612 O O . GLY A 1 82 ? 0.196 9.888 17.225 1.00 95.50 82 GLY A O 1
ATOM 613 N N . ARG A 1 83 ? -0.307 9.592 15.055 1.00 96.50 83 ARG A N 1
ATOM 614 C CA . ARG A 1 83 ? -1.300 10.669 15.030 1.00 96.50 83 ARG A CA 1
ATOM 615 C C . ARG A 1 83 ? -2.576 10.306 15.789 1.00 96.50 83 ARG A C 1
ATOM 617 O O . ARG A 1 83 ? -3.061 11.149 16.538 1.00 96.50 83 ARG A O 1
ATOM 624 N N . ALA A 1 84 ? -3.078 9.082 15.647 1.00 96.06 84 ALA A N 1
ATOM 625 C CA . ALA A 1 84 ? -4.252 8.604 16.375 1.00 96.06 84 ALA A CA 1
ATOM 626 C C . ALA A 1 84 ? -4.041 8.696 17.897 1.00 96.06 84 ALA A C 1
ATOM 628 O O . ALA A 1 84 ? -4.856 9.296 18.594 1.00 96.06 84 ALA A O 1
ATOM 629 N N . VAL A 1 85 ? -2.896 8.224 18.403 1.00 96.44 85 VAL A N 1
ATOM 630 C CA . VAL A 1 85 ? -2.551 8.322 19.834 1.00 96.44 85 VAL A CA 1
ATOM 631 C C . VAL A 1 85 ? -2.492 9.780 20.301 1.00 96.44 85 VAL A C 1
ATOM 633 O O . VAL A 1 85 ? -3.048 10.118 21.342 1.00 96.44 85 VAL A O 1
ATOM 636 N N . LYS A 1 86 ? -1.890 10.685 19.514 1.00 96.06 86 LYS A N 1
ATOM 637 C CA . LYS A 1 86 ? -1.848 12.128 19.834 1.00 96.06 86 LYS A CA 1
ATOM 638 C C . LYS A 1 86 ? -3.229 12.792 19.865 1.00 96.06 86 LYS A C 1
ATOM 640 O O . LYS A 1 86 ? -3.372 13.839 20.488 1.00 96.06 86 LYS A O 1
ATOM 645 N N . LEU A 1 87 ? -4.213 12.224 19.172 1.00 96.38 87 LEU A N 1
ATOM 646 C CA . LEU A 1 87 ? -5.608 12.671 19.193 1.00 96.38 87 LEU A CA 1
ATOM 647 C C . LEU A 1 87 ? -6.427 12.012 20.316 1.00 96.38 87 LEU A C 1
ATOM 649 O O . LEU A 1 87 ? -7.616 12.292 20.436 1.00 96.38 87 LEU A O 1
ATOM 653 N N . GLY A 1 88 ? -5.804 11.167 21.143 1.00 96.44 88 GLY A N 1
ATOM 654 C CA . GLY A 1 88 ? -6.456 10.479 22.256 1.00 96.44 88 GLY A CA 1
ATOM 655 C C . GLY A 1 88 ? -7.102 9.146 21.880 1.00 96.44 88 GLY A C 1
ATOM 656 O O . GLY A 1 88 ? -7.874 8.614 22.673 1.00 96.44 88 GLY A O 1
ATOM 657 N N . CYS A 1 89 ? -6.815 8.589 20.698 1.00 95.75 89 CYS A N 1
ATOM 658 C CA . CYS A 1 89 ? -7.256 7.237 20.367 1.00 95.75 89 CYS A CA 1
ATOM 659 C C . CYS A 1 89 ? -6.445 6.202 21.157 1.00 95.75 89 CYS A C 1
ATOM 661 O O . CYS A 1 89 ? -5.213 6.207 21.122 1.00 95.75 89 CYS A O 1
ATOM 663 N N . GLU A 1 90 ? -7.141 5.274 21.806 1.00 94.06 90 GLU A N 1
ATOM 664 C CA . GLU A 1 90 ? -6.530 4.104 22.429 1.00 94.06 90 GLU A CA 1
ATOM 665 C C . GLU A 1 90 ? -6.287 3.017 21.373 1.00 94.06 90 GLU A C 1
ATOM 667 O O . GLU A 1 90 ? -7.190 2.650 20.619 1.00 94.06 90 GLU A O 1
ATOM 672 N N . LEU A 1 91 ? -5.055 2.510 21.305 1.00 92.62 91 LEU A N 1
ATOM 673 C CA . LEU A 1 91 ? -4.688 1.407 20.421 1.00 92.62 91 LEU A CA 1
ATOM 674 C C . LEU A 1 91 ? -4.582 0.120 21.239 1.00 92.62 91 LEU A C 1
ATOM 676 O O . LEU A 1 91 ? -3.630 -0.062 21.995 1.00 92.62 91 LEU A O 1
ATOM 680 N N . VAL A 1 92 ? -5.543 -0.783 21.053 1.00 90.69 92 VAL A N 1
ATOM 681 C CA . VAL A 1 92 ? -5.533 -2.120 21.658 1.00 90.69 92 VAL A CA 1
ATOM 682 C C . VAL A 1 92 ? -5.068 -3.122 20.607 1.00 90.69 92 VAL A C 1
ATOM 684 O O . VAL A 1 92 ? -5.711 -3.291 19.572 1.00 90.69 92 VAL A O 1
ATOM 687 N N . LEU A 1 93 ? -3.929 -3.766 20.859 1.00 89.94 93 LEU A N 1
ATOM 688 C CA . LEU A 1 93 ? -3.376 -4.808 19.996 1.00 89.94 93 LEU A CA 1
ATOM 689 C C . LEU A 1 93 ? -3.726 -6.183 20.568 1.00 89.94 93 LEU A C 1
ATOM 691 O O . LEU A 1 93 ? -3.530 -6.427 21.755 1.00 89.94 93 LEU A O 1
ATOM 695 N N . GLY A 1 94 ? -4.217 -7.080 19.718 1.00 89.31 94 GLY A N 1
ATOM 696 C CA . GLY A 1 94 ? -4.532 -8.455 20.088 1.00 89.31 94 GLY A CA 1
ATOM 697 C C . GLY A 1 94 ? -5.520 -9.090 19.119 1.00 89.31 94 GLY A C 1
ATOM 698 O O . GLY A 1 94 ? -6.188 -8.393 18.351 1.00 89.31 94 GLY A O 1
ATOM 699 N N . ASP A 1 95 ? -5.618 -10.413 19.176 1.00 90.56 95 ASP A N 1
ATOM 700 C CA . ASP A 1 95 ? -6.570 -11.165 18.370 1.00 90.56 95 ASP A CA 1
ATOM 701 C C . ASP A 1 95 ? -7.974 -11.082 18.974 1.00 90.56 95 ASP A C 1
ATOM 703 O O . ASP A 1 95 ? -8.177 -11.228 20.182 1.00 90.56 95 ASP A O 1
ATOM 707 N N . VAL A 1 96 ? -8.967 -10.828 18.122 1.00 90.75 96 VAL A N 1
ATOM 708 C CA . VAL A 1 96 ? -10.375 -10.766 18.527 1.00 90.75 96 VAL A CA 1
ATOM 709 C C . VAL A 1 96 ? -10.960 -12.177 18.506 1.00 90.75 96 VAL A C 1
ATOM 711 O O . VAL A 1 96 ? -11.087 -12.785 17.443 1.00 90.75 96 VAL A O 1
ATOM 714 N N . SER A 1 97 ? -11.356 -12.682 19.674 1.00 90.75 97 SER A N 1
ATOM 715 C CA . SER A 1 97 ? -11.931 -14.021 19.850 1.00 90.75 97 SER A CA 1
ATOM 716 C C . SER A 1 97 ? -13.446 -14.053 19.617 1.00 90.75 97 SER A C 1
ATOM 718 O O . SER A 1 97 ? -13.971 -15.027 19.074 1.00 90.75 97 SER A O 1
ATOM 720 N N . ASP A 1 98 ? -14.165 -12.982 19.969 1.00 91.69 98 ASP A N 1
ATOM 721 C CA . ASP A 1 98 ? -15.597 -12.844 19.683 1.00 91.69 98 ASP A CA 1
ATOM 722 C C . ASP A 1 98 ? -16.000 -11.387 19.415 1.00 91.69 98 ASP A C 1
ATOM 724 O O . ASP A 1 98 ? -15.448 -10.443 19.977 1.00 91.69 98 ASP A O 1
ATOM 728 N N . LEU A 1 99 ? -17.011 -11.220 18.565 1.00 90.56 99 LEU A N 1
ATOM 729 C CA . LEU A 1 99 ? -17.677 -9.949 18.296 1.00 90.56 99 LEU A CA 1
ATOM 730 C C . LEU A 1 99 ? -19.181 -10.194 18.271 1.00 90.56 99 LEU A C 1
ATOM 732 O O . LEU A 1 99 ? -19.685 -10.945 17.429 1.00 90.56 99 LEU A O 1
ATOM 736 N N . ARG A 1 100 ? -19.883 -9.517 19.176 1.00 89.00 100 ARG A N 1
ATOM 737 C CA . ARG A 1 100 ? -21.343 -9.449 19.235 1.00 89.00 100 ARG A CA 1
ATOM 738 C C . ARG A 1 100 ? -21.776 -8.060 18.793 1.00 89.00 100 ARG A C 1
ATOM 740 O O . ARG A 1 100 ? -21.253 -7.072 19.296 1.00 89.00 100 ARG A O 1
ATOM 747 N N . LEU A 1 101 ? -22.698 -7.991 17.842 1.00 85.62 101 LEU A N 1
ATOM 748 C CA . LEU A 1 101 ? -23.249 -6.742 17.317 1.00 85.62 101 LEU A CA 1
ATOM 749 C C . LEU A 1 101 ? -24.615 -6.454 17.968 1.00 85.62 101 LEU A C 1
ATOM 751 O O . LEU A 1 101 ? -25.296 -7.415 18.336 1.00 85.62 101 LEU A O 1
ATOM 755 N N . PRO A 1 102 ? -25.016 -5.177 18.098 1.00 77.69 102 PRO A N 1
ATOM 756 C CA . PRO A 1 102 ? -26.292 -4.787 18.700 1.00 77.69 102 PRO A CA 1
ATOM 757 C C . PRO A 1 102 ? -27.499 -5.242 17.863 1.00 77.69 102 PRO A C 1
ATOM 759 O O . PRO A 1 102 ? -27.379 -5.393 16.638 1.00 77.69 102 PRO A O 1
ATOM 762 N N . ARG A 1 103 ? -28.668 -5.436 18.496 1.00 69.81 103 ARG A N 1
ATOM 763 C CA . ARG A 1 103 ? -29.956 -5.665 17.823 1.00 69.81 103 ARG A CA 1
ATOM 764 C C . ARG A 1 103 ? -30.980 -4.532 18.086 1.00 69.81 103 ARG A C 1
ATOM 766 O O . ARG A 1 103 ? -30.887 -3.824 19.081 1.00 69.81 103 ARG A O 1
ATOM 773 N N . PRO A 1 104 ? -31.976 -4.343 17.195 1.00 60.31 104 PRO A N 1
ATOM 774 C CA . PRO A 1 104 ? -32.084 -4.960 15.879 1.00 60.31 104 PRO A CA 1
ATOM 775 C C . PRO A 1 104 ? -30.948 -4.440 15.002 1.00 60.31 104 PRO A C 1
ATOM 777 O O . PRO A 1 104 ? -30.759 -3.235 14.860 1.00 60.31 104 PRO A O 1
ATOM 780 N N . ALA A 1 105 ? -30.157 -5.359 14.447 1.00 53.56 105 ALA A N 1
ATOM 781 C CA . ALA A 1 105 ? -29.074 -4.999 13.555 1.00 53.56 105 ALA A CA 1
ATOM 782 C C . ALA A 1 105 ? -29.730 -4.314 12.355 1.00 53.56 105 ALA A C 1
ATOM 784 O O . ALA A 1 105 ? -30.389 -4.973 11.552 1.00 53.56 105 ALA A O 1
ATOM 785 N N . PHE A 1 106 ? -29.633 -2.991 12.254 1.00 44.78 106 PHE A N 1
ATOM 786 C CA . PHE A 1 106 ? -30.087 -2.285 11.064 1.00 44.78 106 PHE A CA 1
ATOM 787 C C . PHE A 1 106 ? -29.166 -2.710 9.903 1.00 44.78 106 PHE A C 1
ATOM 789 O O . PHE A 1 106 ? -28.051 -2.216 9.763 1.00 44.78 106 PHE A O 1
ATOM 796 N N . GLY A 1 107 ? -29.615 -3.707 9.126 1.00 52.12 107 GLY A N 1
ATOM 797 C CA . GLY A 1 107 ? -28.903 -4.347 8.010 1.00 52.12 107 GLY A CA 1
ATOM 798 C C . GLY A 1 107 ? -29.472 -5.737 7.664 1.00 52.12 107 GLY A C 1
ATOM 799 O O . GLY A 1 107 ? -30.115 -6.362 8.503 1.00 52.12 107 GLY A O 1
ATOM 800 N N . ILE A 1 108 ? -29.265 -6.213 6.420 1.00 50.59 108 ILE A N 1
ATOM 801 C CA . ILE A 1 108 ? -29.843 -7.448 5.833 1.00 50.59 108 ILE A CA 1
ATOM 802 C C . ILE A 1 108 ? -29.440 -8.690 6.643 1.00 50.59 108 ILE A C 1
ATOM 804 O O . ILE A 1 108 ? -28.497 -9.404 6.310 1.00 50.59 108 ILE A O 1
ATOM 808 N N . THR A 1 109 ? -30.188 -8.982 7.694 1.00 48.50 109 THR A N 1
ATOM 809 C CA . THR A 1 109 ? -30.110 -10.241 8.422 1.00 48.50 109 THR A CA 1
ATOM 810 C C . THR A 1 109 ? -31.452 -10.938 8.266 1.00 48.50 109 THR A C 1
ATOM 812 O O . THR A 1 109 ? -32.516 -10.342 8.437 1.00 48.50 109 THR A O 1
ATOM 815 N N . LYS A 1 110 ? -31.423 -12.210 7.852 1.00 39.75 110 LYS A N 1
ATOM 816 C CA . LYS A 1 110 ? -32.618 -13.055 7.906 1.00 39.75 110 LYS A CA 1
ATOM 817 C C . LYS A 1 110 ? -33.005 -13.142 9.390 1.00 39.75 110 LYS A C 1
ATOM 819 O O . LYS A 1 110 ? -32.103 -13.412 10.188 1.00 39.75 110 LYS A O 1
ATOM 824 N N . PRO A 1 111 ? -34.276 -12.915 9.772 1.00 43.56 111 PRO A N 1
ATOM 825 C CA . PRO A 1 111 ? -34.694 -13.076 11.158 1.00 43.56 111 PRO A CA 1
ATOM 826 C C . PRO A 1 111 ? -34.246 -14.453 11.662 1.00 43.56 111 PRO A C 1
ATOM 828 O O . PRO A 1 111 ? -34.352 -15.425 10.898 1.00 43.56 111 PRO A O 1
ATOM 831 N N . PRO A 1 112 ? -33.721 -14.567 12.893 1.00 48.84 112 PRO A N 1
ATOM 832 C CA . PRO A 1 112 ? -33.445 -15.877 13.454 1.00 48.84 112 PRO A CA 1
ATOM 833 C C . PRO A 1 112 ? -34.748 -16.696 13.475 1.00 48.84 112 PRO A C 1
ATOM 835 O O . PRO A 1 112 ? -35.821 -16.123 13.694 1.00 48.84 112 PRO A O 1
ATOM 838 N N . PRO A 1 113 ? -34.694 -18.017 13.218 1.00 44.38 113 PRO A N 1
ATOM 839 C CA . PRO A 1 113 ? -35.850 -18.871 13.455 1.00 44.38 113 PRO A CA 1
ATOM 840 C C . PRO A 1 113 ? -36.302 -18.712 14.917 1.00 44.38 113 PRO A C 1
ATOM 842 O O . PRO A 1 113 ? -35.452 -18.492 15.787 1.00 44.38 113 PRO A O 1
ATOM 845 N N . PRO A 1 114 ? -37.618 -18.782 15.192 1.00 42.56 114 PRO A N 1
ATOM 846 C CA . PRO A 1 114 ? -38.144 -18.641 16.545 1.00 42.56 114 PRO A CA 1
ATOM 847 C C . PRO A 1 114 ? -37.427 -19.611 17.483 1.00 42.56 114 PRO A C 1
ATOM 849 O O . PRO A 1 114 ? -37.152 -20.753 17.106 1.00 42.56 114 PRO A O 1
ATOM 852 N N . ALA A 1 115 ? -37.084 -19.116 18.674 1.00 51.59 115 ALA A N 1
ATOM 853 C CA . ALA A 1 115 ? -36.337 -19.857 19.676 1.00 51.59 115 ALA A CA 1
ATOM 854 C C . ALA A 1 115 ? -36.988 -21.228 19.905 1.00 51.59 115 ALA A C 1
ATOM 856 O O . ALA A 1 115 ? -38.112 -21.316 20.391 1.00 51.59 115 ALA A O 1
ATOM 857 N N . GLN A 1 116 ? -36.281 -22.302 19.547 1.00 41.69 116 GLN A N 1
ATOM 858 C CA . GLN A 1 116 ? -36.554 -23.589 20.164 1.00 41.69 116 GLN A CA 1
ATOM 859 C C . GLN A 1 116 ? -36.025 -23.484 21.587 1.00 41.69 116 GLN A C 1
ATOM 861 O O . GLN A 1 116 ? -34.842 -23.209 21.793 1.00 41.69 116 GLN A O 1
ATOM 866 N N . GLU A 1 117 ? -36.932 -23.628 22.546 1.00 37.84 117 GLU A N 1
ATOM 867 C CA . GLU A 1 117 ? -36.655 -23.636 23.974 1.00 37.84 117 GLU A CA 1
ATOM 868 C C . GLU A 1 117 ? -35.647 -24.746 24.301 1.00 37.84 117 GLU A C 1
ATOM 870 O O . GLU A 1 117 ? -35.998 -25.888 24.585 1.00 37.84 117 GLU A O 1
ATOM 875 N N . ALA A 1 118 ? -34.359 -24.414 24.249 1.00 38.59 118 ALA A N 1
ATOM 876 C CA . ALA A 1 118 ? -33.327 -25.197 24.894 1.00 38.59 118 ALA A CA 1
ATOM 877 C C . ALA A 1 118 ? -33.293 -24.758 26.358 1.00 38.59 118 ALA A C 1
ATOM 879 O O . ALA A 1 118 ? -32.709 -23.735 26.717 1.00 38.59 118 ALA A O 1
ATOM 880 N N . SER A 1 119 ? -33.967 -25.537 27.200 1.00 37.06 119 SER A N 1
ATOM 881 C CA . SER A 1 119 ? -33.898 -25.456 28.652 1.00 37.06 119 SER A CA 1
ATOM 882 C C . SER A 1 119 ? -32.454 -25.676 29.119 1.00 37.06 119 SER A C 1
ATOM 884 O O . SER A 1 119 ? -32.007 -26.807 29.309 1.00 37.06 119 SER A O 1
ATOM 886 N N . GLY A 1 120 ? -31.714 -24.590 29.299 1.00 35.41 120 GLY A N 1
ATOM 887 C CA . GLY A 1 120 ? -30.392 -24.585 29.904 1.00 35.41 120 GLY A CA 1
ATOM 888 C C . GLY A 1 120 ? -30.240 -23.313 30.720 1.00 35.41 120 GLY A C 1
ATOM 889 O O . GLY A 1 120 ? -30.178 -22.225 30.160 1.00 35.41 120 GLY A O 1
ATOM 890 N N . LYS A 1 121 ? -30.213 -23.451 32.050 1.00 36.06 121 LYS A N 1
ATOM 891 C CA . LYS A 1 121 ? -29.886 -22.371 32.988 1.00 36.06 121 LYS A CA 1
ATOM 892 C C . LYS A 1 121 ? -28.425 -21.956 32.779 1.00 36.06 121 LYS A C 1
ATOM 894 O O . LYS A 1 121 ? -27.536 -22.478 33.441 1.00 36.06 121 LYS A O 1
ATOM 899 N N . GLY A 1 122 ? -28.185 -21.059 31.834 1.00 34.06 122 GLY A N 1
ATOM 900 C CA . GLY A 1 122 ? -27.011 -20.196 31.803 1.00 34.06 122 GLY A CA 1
ATOM 901 C C . GLY A 1 122 ? -27.492 -18.788 32.107 1.00 34.06 122 GLY A C 1
ATOM 902 O O . GLY A 1 122 ? -28.507 -18.377 31.549 1.00 34.06 122 GLY A O 1
ATOM 903 N N . GLU A 1 123 ? -26.826 -18.101 33.031 1.00 33.53 123 GLU A N 1
ATOM 904 C CA . GLU A 1 123 ? -27.097 -16.710 33.394 1.00 33.53 123 GLU A CA 1
ATOM 905 C C . GLU A 1 123 ? -27.288 -15.878 32.124 1.00 33.53 123 GLU A C 1
ATOM 907 O O . GLU A 1 123 ? -26.363 -15.671 31.335 1.00 33.53 123 GLU A O 1
ATOM 912 N N . ALA A 1 124 ? -28.534 -15.475 31.885 1.00 36.78 124 ALA A N 1
ATOM 913 C CA . ALA A 1 124 ? -28.847 -14.506 30.865 1.00 36.78 124 ALA A CA 1
ATOM 914 C C . ALA A 1 124 ? -28.291 -13.179 31.376 1.00 36.78 124 ALA A C 1
ATOM 916 O O . ALA A 1 124 ? -28.924 -12.506 32.184 1.00 36.78 124 ALA A O 1
ATOM 917 N N . ASP A 1 125 ? -27.091 -12.823 30.922 1.00 42.31 125 ASP A N 1
ATOM 918 C CA . ASP A 1 125 ? -26.755 -11.417 30.761 1.00 42.31 125 ASP A CA 1
ATOM 919 C C . ASP A 1 125 ? -27.911 -10.821 29.941 1.00 42.31 125 ASP A C 1
ATOM 921 O O . ASP A 1 125 ? -28.003 -11.047 28.729 1.00 42.31 125 ASP A O 1
ATOM 925 N N . GLU A 1 126 ? -28.819 -10.097 30.601 1.00 44.91 126 GLU A N 1
ATOM 926 C CA . GLU A 1 126 ? -29.714 -9.111 29.986 1.00 44.91 126 GLU A CA 1
ATOM 927 C C . GLU A 1 126 ? -28.844 -7.974 29.421 1.00 44.91 126 GLU A C 1
ATOM 929 O O . GLU A 1 126 ? -28.886 -6.820 29.844 1.00 44.91 126 GLU A O 1
ATOM 934 N N . ALA A 1 127 ? -27.952 -8.332 28.499 1.00 50.22 127 ALA A N 1
ATOM 935 C CA . ALA A 1 127 ? -27.030 -7.435 27.851 1.00 50.22 127 ALA A CA 1
ATOM 936 C C . ALA A 1 127 ? -27.846 -6.565 26.905 1.00 50.22 127 ALA A C 1
ATOM 938 O O . ALA A 1 127 ? -28.188 -6.992 25.806 1.00 50.22 127 ALA A O 1
ATOM 939 N N . ASP A 1 128 ? -28.167 -5.370 27.398 1.00 55.25 128 ASP A N 1
ATOM 940 C CA . ASP A 1 128 ? -28.447 -4.141 26.662 1.00 55.25 128 ASP A CA 1
ATOM 941 C C . ASP A 1 128 ? -28.184 -4.293 25.155 1.00 55.25 128 ASP A C 1
ATOM 943 O O . ASP A 1 128 ? -27.048 -4.191 24.676 1.00 55.25 128 ASP A O 1
ATOM 947 N N . ASP A 1 129 ? -29.268 -4.596 24.436 1.00 68.69 129 ASP A N 1
ATOM 948 C CA . ASP A 1 129 ? -29.290 -5.007 23.027 1.00 68.69 129 ASP A CA 1
ATOM 949 C C . ASP A 1 129 ? -28.769 -3.901 22.090 1.00 68.69 129 ASP A C 1
ATOM 951 O O . ASP A 1 129 ? -28.581 -4.101 20.897 1.00 68.69 129 ASP A O 1
ATOM 955 N N . THR A 1 130 ? -28.485 -2.716 22.631 1.00 79.31 130 THR A N 1
ATOM 956 C CA . THR A 1 130 ? -28.076 -1.521 21.891 1.00 79.31 130 THR A CA 1
ATOM 957 C C . THR A 1 130 ? -26.564 -1.403 21.670 1.00 79.31 130 THR A C 1
ATOM 959 O O . THR A 1 130 ? -26.134 -0.573 20.866 1.00 79.31 130 THR A O 1
ATOM 962 N N . MET A 1 131 ? -25.743 -2.239 22.322 1.00 86.75 131 MET A N 1
ATOM 963 C CA . MET A 1 131 ? -24.276 -2.118 22.306 1.00 86.75 131 MET A CA 1
ATOM 964 C C . MET A 1 131 ? -23.574 -3.343 21.700 1.00 86.75 131 MET A C 1
ATOM 966 O O . MET A 1 131 ? -23.871 -4.491 22.030 1.00 86.75 131 MET A O 1
ATOM 970 N N . ALA A 1 132 ? -22.555 -3.107 20.873 1.00 90.19 132 ALA A N 1
ATOM 971 C CA . ALA A 1 132 ? -21.620 -4.140 20.443 1.00 90.19 132 ALA A CA 1
ATOM 972 C C . ALA A 1 132 ? -20.667 -4.529 21.582 1.00 90.19 132 ALA A C 1
ATOM 974 O O . ALA A 1 132 ? -20.288 -3.693 22.404 1.00 90.19 132 ALA A O 1
ATOM 975 N N . THR A 1 133 ? -20.228 -5.787 21.595 1.00 92.62 133 THR A N 1
ATOM 976 C CA . THR A 1 133 ? -19.208 -6.302 22.518 1.00 92.62 133 THR A CA 1
ATOM 977 C C . THR A 1 133 ? -18.095 -6.997 21.740 1.00 92.62 133 THR A C 1
A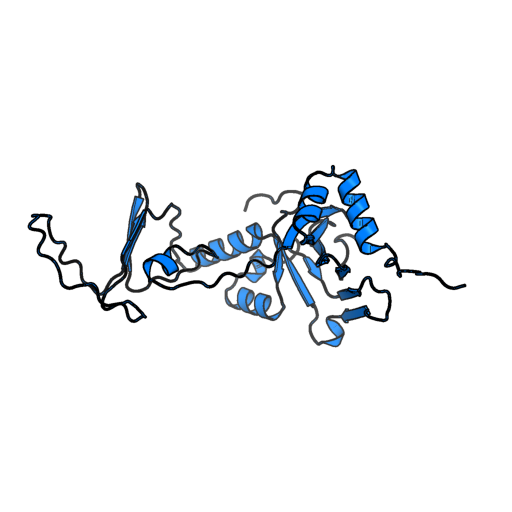TOM 979 O O . THR A 1 133 ? -18.363 -7.929 20.983 1.00 92.62 133 THR A O 1
ATOM 982 N N . ILE A 1 134 ? -16.852 -6.566 21.949 1.00 93.50 134 ILE A N 1
ATOM 983 C CA . ILE A 1 134 ? -15.633 -7.134 21.360 1.00 93.50 134 ILE A CA 1
ATOM 984 C C . ILE A 1 134 ? -14.851 -7.824 22.475 1.00 93.50 134 ILE A C 1
ATOM 986 O O . ILE A 1 134 ? -14.582 -7.199 23.500 1.00 93.50 134 ILE A O 1
ATOM 990 N N . ARG A 1 135 ? -14.473 -9.089 22.283 1.00 93.88 135 ARG A N 1
ATOM 991 C CA . ARG A 1 135 ? -13.643 -9.855 23.223 1.00 93.88 135 ARG A CA 1
ATOM 992 C C . ARG A 1 135 ? -12.307 -10.184 22.577 1.00 93.88 135 ARG A C 1
ATOM 994 O O . ARG A 1 135 ? -12.281 -10.717 21.469 1.00 93.88 135 ARG A O 1
ATOM 1001 N N . PHE A 1 136 ? -11.218 -9.890 23.276 1.00 93.31 136 PHE A N 1
ATOM 1002 C CA . PHE A 1 136 ? -9.867 -10.248 22.850 1.00 93.31 136 PHE A CA 1
ATOM 1003 C C . PHE A 1 136 ? -9.457 -11.596 23.454 1.00 93.31 136 PHE A C 1
ATOM 1005 O O . PHE A 1 136 ? -9.918 -11.971 24.534 1.00 93.31 136 PHE A O 1
ATOM 1012 N N . GLU A 1 137 ? -8.627 -12.363 22.755 1.00 93.00 137 GLU A N 1
ATOM 1013 C CA . GLU A 1 137 ? -8.089 -13.622 23.275 1.00 93.00 137 GLU A CA 1
ATOM 1014 C C . GLU A 1 137 ? -7.181 -13.363 24.487 1.00 93.00 137 GLU A C 1
ATOM 1016 O O . GLU A 1 137 ? -6.215 -12.609 24.399 1.00 93.00 137 GLU A O 1
ATOM 1021 N N . GLY A 1 138 ? -7.534 -13.932 25.647 1.00 87.75 138 GLY A N 1
ATOM 1022 C CA . GLY A 1 138 ? -6.815 -13.705 26.910 1.00 87.75 138 GLY A CA 1
ATOM 1023 C C . GLY A 1 138 ? -6.790 -12.242 27.380 1.00 87.75 138 GLY A C 1
ATOM 1024 O O . GLY A 1 138 ? -6.010 -11.906 28.268 1.00 87.75 138 GLY A O 1
ATOM 1025 N N . GLY A 1 139 ? -7.612 -11.378 26.775 1.00 85.50 139 GLY A N 1
ATOM 1026 C CA . GLY A 1 139 ? -7.523 -9.927 26.898 1.00 85.50 139 GLY A CA 1
ATOM 1027 C C . GLY A 1 139 ? -8.814 -9.257 27.380 1.00 85.50 139 GLY A C 1
ATOM 1028 O O . GLY A 1 139 ? -9.731 -9.925 27.867 1.00 85.50 139 GLY A O 1
ATOM 1029 N N . PRO A 1 140 ? -8.895 -7.918 27.269 1.00 87.75 140 PRO A N 1
ATOM 1030 C CA . PRO A 1 140 ? -10.050 -7.159 27.731 1.00 87.75 140 PRO A CA 1
ATOM 1031 C C . PRO A 1 140 ? -11.304 -7.426 26.883 1.00 87.75 140 PRO A C 1
ATOM 1033 O O . PRO A 1 140 ? -11.246 -7.955 25.772 1.00 87.75 140 PRO A O 1
ATOM 1036 N N . SER A 1 141 ? -12.458 -7.010 27.406 1.00 91.88 141 SER A N 1
ATOM 1037 C CA . SER A 1 141 ? -13.708 -6.916 26.649 1.00 91.88 141 SER A CA 1
ATOM 1038 C C . SER A 1 141 ? -14.096 -5.447 26.509 1.00 91.88 141 SER A C 1
ATOM 1040 O O . SER A 1 141 ? -14.135 -4.725 27.502 1.00 91.88 141 SER A O 1
ATOM 1042 N N . ILE A 1 142 ? -14.419 -5.013 25.291 1.00 92.94 142 ILE A N 1
ATOM 1043 C CA . ILE A 1 142 ? -14.811 -3.632 24.979 1.00 92.94 142 ILE A CA 1
ATOM 1044 C C . ILE A 1 142 ? -16.291 -3.605 24.600 1.00 92.94 142 ILE A C 1
ATOM 1046 O O . ILE A 1 142 ? -16.738 -4.430 23.803 1.00 92.94 142 ILE A O 1
ATOM 1050 N N . ARG A 1 143 ? -17.049 -2.647 25.146 1.00 92.75 143 ARG A N 1
ATOM 1051 C CA . ARG A 1 143 ? -18.439 -2.367 24.754 1.00 92.75 143 ARG A CA 1
ATOM 1052 C C . ARG A 1 143 ? -18.520 -1.023 24.033 1.00 92.75 143 ARG A C 1
ATOM 1054 O O . ARG A 1 143 ? -17.937 -0.051 24.502 1.00 92.75 143 ARG A O 1
ATOM 1061 N N . THR A 1 144 ? -19.226 -0.961 22.906 1.00 90.81 144 THR A N 1
ATOM 1062 C CA . THR A 1 144 ? -19.320 0.249 22.066 1.00 90.81 144 THR A CA 1
ATOM 1063 C C . THR A 1 144 ? -20.638 0.294 21.288 1.00 90.81 144 THR A C 1
ATOM 1065 O O . THR A 1 144 ? -21.119 -0.761 20.880 1.00 90.81 144 THR A O 1
ATOM 1068 N N . PRO A 1 145 ? -21.225 1.475 21.021 1.00 88.81 145 PRO A N 1
ATOM 1069 C CA . PRO A 1 145 ? -22.427 1.580 20.189 1.00 88.81 145 PRO A CA 1
ATOM 1070 C C . PRO A 1 145 ? -22.150 1.364 18.692 1.00 88.81 145 PRO A C 1
ATOM 1072 O O . PRO A 1 145 ? -23.063 1.034 17.939 1.00 88.81 145 PRO A O 1
ATOM 1075 N N . LEU A 1 146 ? -20.903 1.550 18.238 1.00 87.88 146 LEU A N 1
ATOM 1076 C CA . LEU A 1 146 ? -20.527 1.456 16.825 1.00 87.88 146 LEU A CA 1
ATOM 1077 C C . LEU A 1 146 ? -19.228 0.670 16.644 1.00 87.88 146 LEU A C 1
ATOM 1079 O O . LEU A 1 146 ? -18.245 0.888 17.354 1.00 87.88 146 LEU A O 1
ATOM 1083 N N . VAL A 1 147 ? -19.224 -0.202 15.635 1.00 90.62 147 VAL A N 1
ATOM 1084 C CA . VAL A 1 147 ? -18.043 -0.931 15.163 1.00 90.62 147 VAL A CA 1
ATOM 1085 C C . VAL A 1 147 ? -17.819 -0.600 13.692 1.00 90.62 147 VAL A C 1
ATOM 1087 O O . VAL A 1 147 ? -18.722 -0.761 12.872 1.00 90.62 147 VAL A O 1
ATOM 1090 N N . VAL A 1 148 ? -16.605 -0.166 13.353 1.00 92.50 148 VAL A N 1
ATOM 1091 C CA . VAL A 1 148 ? -16.167 0.056 11.969 1.00 92.50 148 VAL A CA 1
ATOM 1092 C C . VAL A 1 148 ? -15.164 -1.034 11.596 1.00 92.50 148 VAL A C 1
ATOM 1094 O O . VAL A 1 148 ? -14.098 -1.134 12.196 1.00 92.50 148 VAL A O 1
ATOM 1097 N N . GLY A 1 149 ? -15.508 -1.865 10.609 1.00 91.75 149 GLY A N 1
ATOM 1098 C CA . GLY A 1 149 ? -14.622 -2.905 10.082 1.00 91.75 149 GLY A CA 1
ATOM 1099 C C . GLY A 1 149 ? -13.639 -2.346 9.056 1.00 91.75 149 GLY A C 1
ATOM 1100 O O . GLY A 1 149 ? -14.011 -2.124 7.908 1.00 91.75 149 GLY A O 1
ATOM 1101 N N . ALA A 1 150 ? -12.388 -2.133 9.468 1.00 92.69 150 ALA A N 1
ATOM 1102 C CA . ALA A 1 150 ? -11.266 -1.757 8.598 1.00 92.69 150 ALA A CA 1
ATOM 1103 C C . ALA A 1 150 ? -10.203 -2.877 8.528 1.00 92.69 150 ALA A C 1
ATOM 1105 O O . ALA A 1 150 ? -9.004 -2.626 8.447 1.00 92.69 150 ALA A O 1
ATOM 1106 N N . ASP A 1 151 ? -10.657 -4.129 8.578 1.00 90.19 151 ASP A N 1
ATOM 1107 C CA . ASP A 1 151 ? -9.884 -5.364 8.777 1.00 90.19 151 ASP A CA 1
ATOM 1108 C C . ASP A 1 151 ? -9.593 -6.139 7.470 1.00 90.19 151 ASP A C 1
ATOM 1110 O O . ASP A 1 151 ? -9.333 -7.343 7.466 1.00 90.19 151 ASP A O 1
ATOM 1114 N N . GLY A 1 152 ? -9.591 -5.431 6.338 1.00 88.62 152 GLY A N 1
ATOM 1115 C CA . GLY A 1 152 ? -9.107 -5.930 5.049 1.00 88.62 152 GLY A CA 1
ATOM 1116 C C . GLY A 1 152 ? -10.048 -6.891 4.311 1.00 88.62 152 GLY A C 1
ATOM 1117 O O . GLY A 1 152 ? -11.226 -7.041 4.625 1.00 88.62 152 GLY A O 1
ATOM 1118 N N . ALA A 1 153 ? -9.520 -7.542 3.267 1.00 85.06 153 ALA A N 1
ATOM 1119 C CA . ALA A 1 153 ? -10.311 -8.339 2.319 1.00 85.06 153 ALA A CA 1
ATOM 1120 C C . ALA A 1 153 ? -11.018 -9.553 2.952 1.00 85.06 153 ALA A C 1
ATOM 1122 O O . ALA A 1 153 ? -12.060 -9.988 2.464 1.00 85.06 153 ALA A O 1
ATOM 1123 N N . ASN A 1 154 ? -10.475 -10.077 4.053 1.00 85.50 154 ASN A N 1
ATOM 1124 C CA . ASN A 1 154 ? -11.042 -11.189 4.813 1.00 85.50 154 ASN A CA 1
ATOM 1125 C C . ASN A 1 154 ? -11.707 -10.691 6.106 1.00 85.50 154 ASN A C 1
ATOM 1127 O O . ASN A 1 154 ? -11.540 -11.311 7.159 1.00 85.50 154 ASN A O 1
ATOM 1131 N N . SER A 1 155 ? -12.460 -9.590 6.019 1.00 89.75 155 SER A N 1
ATOM 1132 C CA . SER A 1 155 ? -13.081 -8.909 7.160 1.00 89.75 155 SER A CA 1
ATOM 1133 C C . SER A 1 155 ? -13.879 -9.859 8.065 1.00 89.75 155 SER A C 1
ATOM 1135 O O . SER A 1 155 ? -14.853 -10.499 7.650 1.00 89.75 155 SER A O 1
ATOM 1137 N N . PHE A 1 156 ? -13.447 -9.962 9.318 1.00 88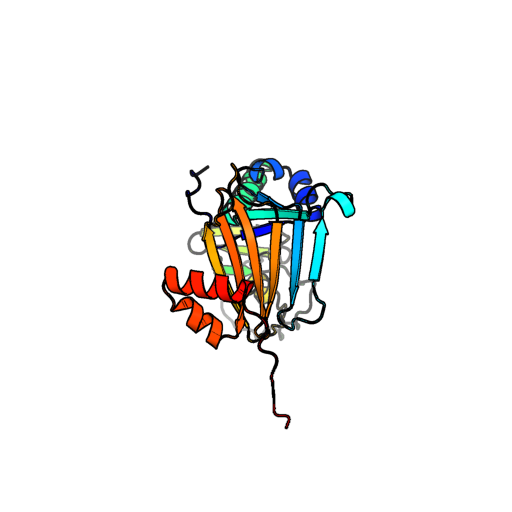.88 156 PHE A N 1
ATOM 1138 C CA . PHE A 1 156 ? -14.143 -10.633 10.408 1.00 88.88 156 PHE A CA 1
ATOM 1139 C C . PHE A 1 156 ? -15.430 -9.894 10.775 1.00 88.88 156 PHE A C 1
ATOM 1141 O O . PHE A 1 156 ? -16.473 -10.535 10.941 1.00 88.88 156 PHE A O 1
ATOM 1148 N N . VAL A 1 157 ? -15.381 -8.559 10.817 1.00 90.50 157 VAL A N 1
ATOM 1149 C CA . VAL A 1 157 ? -16.545 -7.715 11.128 1.00 90.50 157 VAL A CA 1
ATOM 1150 C C . VAL A 1 157 ? -17.652 -7.911 10.090 1.00 90.50 157 VAL A C 1
ATOM 1152 O O . VAL A 1 157 ? -18.798 -8.175 10.460 1.00 90.50 157 VAL A O 1
ATOM 1155 N N . ALA A 1 158 ? -17.319 -7.878 8.794 1.00 88.62 158 ALA A N 1
ATOM 1156 C CA . ALA A 1 158 ? -18.290 -8.087 7.720 1.00 88.62 158 ALA A CA 1
ATOM 1157 C C . ALA A 1 158 ? -18.958 -9.470 7.808 1.00 88.62 158 ALA A C 1
ATOM 1159 O O . ALA A 1 158 ? -20.181 -9.571 7.697 1.00 88.62 158 ALA A O 1
ATOM 1160 N N . ARG A 1 159 ? -18.180 -10.532 8.084 1.00 87.88 159 ARG A N 1
ATOM 1161 C CA . ARG A 1 159 ? -18.728 -11.887 8.281 1.00 87.88 159 ARG A CA 1
ATOM 1162 C C . ARG A 1 159 ? -19.688 -11.953 9.467 1.00 87.88 159 ARG A C 1
ATOM 1164 O O . ARG A 1 159 ? -20.765 -12.528 9.328 1.00 87.88 159 ARG A O 1
ATOM 1171 N N . LYS A 1 160 ? -19.326 -11.365 10.614 1.00 86.88 160 LYS A N 1
ATOM 1172 C CA . LYS A 1 160 ? -20.182 -11.330 11.816 1.00 86.88 160 LYS A CA 1
ATOM 11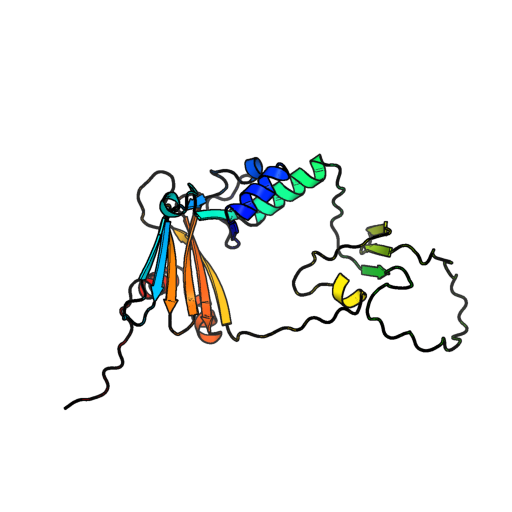73 C C . LYS A 1 160 ? -21.468 -10.530 11.591 1.00 86.88 160 LYS A C 1
ATOM 1175 O O . LYS A 1 160 ? -22.504 -10.898 12.134 1.00 86.88 160 LYS A O 1
ATOM 1180 N N . ALA A 1 161 ? -21.422 -9.504 10.743 1.00 85.88 161 ALA A N 1
ATOM 1181 C CA . ALA A 1 161 ? -22.589 -8.726 10.330 1.00 85.88 161 ALA A CA 1
ATOM 1182 C C . ALA A 1 161 ? -23.451 -9.404 9.241 1.00 85.88 161 ALA A C 1
ATOM 1184 O O . ALA A 1 161 ? -24.477 -8.855 8.848 1.00 85.88 161 ALA A O 1
ATOM 1185 N N . GLY A 1 162 ? -23.051 -10.570 8.716 1.00 84.62 162 GLY A N 1
ATOM 1186 C CA . GLY A 1 162 ? -23.758 -11.238 7.615 1.00 84.62 162 GLY A CA 1
ATOM 1187 C C . GLY A 1 162 ? -23.590 -10.555 6.251 1.00 84.62 162 GLY A C 1
ATOM 1188 O O . GLY A 1 162 ? -24.318 -10.867 5.305 1.00 84.62 162 GLY A O 1
ATOM 1189 N N . ILE A 1 163 ? -22.626 -9.641 6.121 1.00 85.81 163 ILE A N 1
ATOM 1190 C CA . ILE A 1 163 ? -22.338 -8.932 4.874 1.00 85.81 163 ILE A CA 1
ATOM 1191 C C . ILE A 1 163 ? -21.549 -9.872 3.961 1.00 85.81 163 ILE A C 1
ATOM 1193 O O . ILE A 1 163 ? -20.421 -10.268 4.254 1.00 85.81 163 ILE A O 1
ATOM 1197 N N . ARG A 1 164 ? -22.154 -10.242 2.830 1.00 81.88 164 ARG A N 1
ATOM 1198 C CA . ARG A 1 164 ? -21.511 -11.094 1.824 1.00 81.88 164 ARG A CA 1
ATOM 1199 C C . ARG A 1 164 ? -20.548 -10.271 0.976 1.00 81.88 164 ARG A C 1
ATOM 1201 O O . ARG A 1 164 ? -20.932 -9.231 0.448 1.00 81.88 164 ARG A O 1
ATOM 1208 N N . SER A 1 165 ? -19.333 -10.776 0.788 1.00 81.50 165 SER A N 1
ATOM 1209 C CA . SER A 1 165 ? -18.388 -10.251 -0.194 1.00 81.50 165 SER A CA 1
ATOM 1210 C C . SER A 1 165 ? -18.434 -11.086 -1.474 1.00 81.50 165 SER A C 1
ATOM 1212 O O . SER A 1 165 ? -18.524 -12.315 -1.440 1.00 81.50 165 SER A O 1
ATOM 1214 N N . VAL A 1 166 ? -18.379 -10.413 -2.622 1.00 77.62 166 VAL A N 1
ATOM 1215 C CA . VAL A 1 166 ? -18.167 -11.057 -3.922 1.00 77.62 166 VAL A CA 1
ATOM 1216 C C . VAL A 1 166 ? -16.687 -10.918 -4.244 1.00 77.62 166 VAL A C 1
ATOM 1218 O O . VAL A 1 166 ? -16.161 -9.807 -4.261 1.00 77.62 166 VAL A O 1
ATOM 1221 N N . SER A 1 167 ? -16.003 -12.040 -4.463 1.00 77.69 167 SER A N 1
ATOM 1222 C CA . SER A 1 167 ? -14.593 -12.040 -4.854 1.00 77.69 167 SER A CA 1
ATOM 1223 C C . SER A 1 167 ? -14.445 -12.561 -6.277 1.00 77.69 167 SER A C 1
ATOM 1225 O O . SER A 1 167 ? -15.022 -13.584 -6.644 1.00 77.69 167 SER A O 1
ATOM 1227 N N . HIS A 1 168 ? -13.652 -11.852 -7.077 1.00 76.94 168 HIS A N 1
ATOM 1228 C CA . HIS A 1 168 ? -13.267 -12.272 -8.417 1.00 76.94 168 HIS A CA 1
ATOM 1229 C C . HIS A 1 168 ? -11.787 -12.639 -8.400 1.00 76.94 168 HIS A C 1
ATOM 1231 O O . HIS A 1 168 ? -10.937 -11.834 -8.020 1.00 76.94 168 HIS A O 1
ATOM 1237 N N . LYS A 1 169 ? -11.468 -13.872 -8.799 1.00 74.31 169 LYS A N 1
ATOM 1238 C CA . LYS A 1 169 ? -10.080 -14.293 -8.993 1.00 74.31 169 LYS A CA 1
ATOM 1239 C C . LYS A 1 169 ? -9.641 -13.840 -10.380 1.00 74.31 169 LYS A C 1
ATOM 1241 O O . LYS A 1 169 ? -10.035 -14.442 -11.369 1.00 74.31 169 LYS A O 1
ATOM 1246 N N . TYR A 1 170 ? -8.803 -12.811 -10.442 1.00 70.19 170 TYR A N 1
ATOM 1247 C CA . TYR A 1 170 ? -8.293 -12.251 -11.700 1.00 70.19 170 TYR A CA 1
ATOM 1248 C C . TYR A 1 170 ? -7.250 -13.139 -12.408 1.00 70.19 170 TYR A C 1
ATOM 1250 O O . TYR A 1 170 ? -6.747 -12.771 -13.460 1.00 70.19 170 TYR A O 1
ATOM 1258 N N . GLY A 1 171 ? -6.894 -14.303 -11.843 1.00 78.75 171 GLY A N 1
ATOM 1259 C CA . GLY A 1 171 ? -5.930 -15.238 -12.445 1.00 78.75 171 GLY A CA 1
ATOM 1260 C C . GLY A 1 171 ? -4.487 -14.717 -12.516 1.00 78.75 171 GLY A C 1
ATOM 1261 O O . GLY A 1 171 ? -3.633 -15.357 -13.126 1.00 78.75 171 GLY A O 1
ATOM 1262 N N . GLN A 1 172 ? -4.210 -13.579 -11.879 1.00 86.31 172 GLN A N 1
ATOM 1263 C CA . GLN A 1 172 ? -2.914 -12.908 -11.864 1.00 86.31 172 GLN A CA 1
ATOM 1264 C C . GLN A 1 172 ? -2.345 -12.827 -10.445 1.00 86.31 172 GLN A C 1
ATOM 1266 O O . GLN A 1 172 ? -3.077 -12.890 -9.452 1.00 86.31 172 GLN A O 1
ATOM 1271 N N . ARG A 1 173 ? -1.022 -12.683 -10.359 1.00 92.00 173 ARG A N 1
ATOM 1272 C CA . ARG A 1 173 ? -0.276 -12.398 -9.127 1.00 92.00 173 ARG A CA 1
ATOM 1273 C C . ARG A 1 173 ? 0.636 -11.202 -9.363 1.00 92.00 173 ARG A C 1
ATOM 1275 O O . ARG A 1 173 ? 1.172 -11.054 -10.456 1.00 92.00 173 ARG A O 1
ATOM 1282 N N . ALA A 1 174 ? 0.818 -10.387 -8.329 1.00 91.75 174 ALA A N 1
ATOM 1283 C CA . ALA A 1 174 ? 1.799 -9.313 -8.328 1.00 91.75 174 ALA A CA 1
ATOM 1284 C C . ALA A 1 174 ? 3.080 -9.791 -7.635 1.00 91.75 174 ALA A C 1
ATOM 1286 O O . ALA A 1 174 ? 3.029 -10.205 -6.476 1.00 91.75 174 ALA A O 1
ATOM 1287 N N . VAL A 1 175 ? 4.205 -9.732 -8.343 1.00 94.00 175 VAL A N 1
ATOM 1288 C CA . VAL A 1 175 ? 5.546 -9.908 -7.778 1.00 94.00 175 VAL A CA 1
ATOM 1289 C C . VAL A 1 175 ? 6.095 -8.524 -7.453 1.00 94.00 175 VAL A C 1
ATOM 1291 O O . VAL A 1 175 ? 6.071 -7.637 -8.309 1.00 94.00 175 VAL A O 1
ATOM 1294 N N . THR A 1 176 ? 6.565 -8.330 -6.222 1.00 94.31 176 THR A N 1
ATOM 1295 C CA . THR A 1 176 ? 7.126 -7.051 -5.770 1.00 94.31 176 THR A CA 1
ATOM 1296 C C . THR A 1 176 ? 8.575 -7.194 -5.347 1.00 94.31 176 THR A C 1
ATOM 1298 O O . THR A 1 176 ? 8.911 -8.152 -4.653 1.00 94.31 176 THR A O 1
ATOM 1301 N N . CYS A 1 177 ? 9.419 -6.235 -5.716 1.00 93.25 177 CYS A N 1
ATOM 1302 C CA . CYS A 1 177 ? 10.844 -6.254 -5.392 1.00 93.25 177 CYS A CA 1
ATOM 1303 C C . CYS A 1 177 ? 11.377 -4.832 -5.225 1.00 93.25 177 CYS A C 1
ATOM 1305 O O . CYS A 1 177 ? 10.941 -3.925 -5.929 1.00 93.25 177 CYS A O 1
ATOM 1307 N N . THR A 1 178 ? 12.350 -4.645 -4.339 1.00 93.06 178 THR A N 1
ATOM 1308 C CA . THR A 1 178 ? 13.092 -3.389 -4.220 1.00 93.06 178 THR A CA 1
ATOM 1309 C C . THR A 1 178 ? 14.420 -3.530 -4.959 1.00 93.06 178 THR A C 1
ATOM 1311 O O . THR A 1 178 ? 15.241 -4.376 -4.611 1.00 93.06 178 THR A O 1
ATOM 1314 N N . VAL A 1 179 ? 14.637 -2.701 -5.978 1.00 91.06 179 VAL A N 1
ATOM 1315 C CA . VAL A 1 179 ? 15.833 -2.717 -6.833 1.00 91.06 179 VAL A CA 1
ATOM 1316 C C . VAL A 1 179 ? 16.593 -1.403 -6.716 1.00 91.06 179 VAL A C 1
ATOM 1318 O O . VAL A 1 179 ? 15.997 -0.346 -6.519 1.00 91.06 179 VAL A O 1
ATOM 1321 N N . ARG A 1 180 ? 17.920 -1.442 -6.847 1.00 89.12 180 ARG A N 1
ATOM 1322 C CA . ARG A 1 180 ? 18.736 -0.228 -6.962 1.00 89.12 180 ARG A CA 1
ATOM 1323 C C . ARG A 1 180 ? 18.868 0.133 -8.440 1.00 89.12 180 ARG A C 1
ATOM 1325 O O . ARG A 1 180 ? 19.208 -0.724 -9.246 1.00 89.12 180 ARG A O 1
ATOM 1332 N N . THR A 1 181 ? 18.594 1.385 -8.791 1.00 80.38 181 THR A N 1
ATOM 1333 C CA . THR A 1 181 ? 18.676 1.874 -10.179 1.00 80.38 181 THR A CA 1
ATOM 1334 C C . THR A 1 181 ? 19.933 2.713 -10.389 1.00 80.38 181 THR A C 1
ATOM 1336 O O . THR A 1 181 ? 20.295 3.483 -9.503 1.00 80.38 181 THR A O 1
ATOM 1339 N N . GLU A 1 182 ? 20.550 2.634 -11.569 1.00 74.44 182 GLU A N 1
ATOM 1340 C CA . GLU A 1 182 ? 21.821 3.310 -11.904 1.00 74.44 182 GLU A CA 1
ATOM 1341 C C . GLU A 1 182 ? 21.724 4.845 -12.091 1.00 74.44 182 GLU A C 1
ATOM 1343 O O . GLU A 1 182 ? 22.661 5.481 -12.564 1.00 74.44 182 GLU A O 1
ATOM 1348 N N . VAL A 1 183 ? 20.621 5.495 -11.704 1.00 64.19 183 VAL A N 1
ATOM 1349 C CA . VAL A 1 183 ? 20.451 6.943 -11.921 1.00 64.19 183 VAL A CA 1
ATOM 1350 C C . VAL A 1 183 ? 21.248 7.769 -10.906 1.00 64.19 183 VAL A C 1
ATOM 1352 O O . VAL A 1 183 ? 21.001 7.734 -9.699 1.00 64.19 183 VAL A O 1
ATOM 1355 N N . THR A 1 184 ? 22.171 8.573 -11.437 1.00 47.88 184 THR A N 1
ATOM 1356 C CA . THR A 1 184 ? 23.080 9.478 -10.727 1.00 47.88 184 THR A CA 1
ATOM 1357 C C . THR A 1 184 ? 22.378 10.750 -10.237 1.00 47.88 184 THR A C 1
ATOM 1359 O O . THR A 1 184 ? 21.931 11.573 -11.033 1.00 47.88 184 THR A O 1
ATOM 1362 N N . GLY A 1 185 ? 22.315 10.930 -8.918 1.00 53.94 185 GLY A N 1
ATOM 1363 C CA . GLY A 1 185 ? 21.821 12.130 -8.235 1.00 53.94 185 GLY A CA 1
ATOM 1364 C C . GLY A 1 185 ? 21.458 11.812 -6.782 1.00 53.94 185 GLY A C 1
ATOM 1365 O O . GLY A 1 185 ? 21.093 10.677 -6.483 1.00 53.94 185 GLY A O 1
ATOM 1366 N N . LEU A 1 186 ? 21.534 12.793 -5.872 1.00 45.12 186 LEU A N 1
ATOM 1367 C CA . LEU A 1 186 ? 21.385 12.626 -4.407 1.00 45.12 186 LEU A CA 1
ATOM 1368 C C . LEU A 1 186 ? 19.991 12.142 -3.918 1.00 45.12 186 LEU A C 1
ATOM 1370 O O . LEU A 1 186 ? 19.702 12.197 -2.728 1.00 45.12 186 LEU A O 1
ATOM 1374 N N . GLY A 1 187 ? 19.124 11.633 -4.801 1.00 55.00 187 GLY A N 1
ATOM 1375 C CA . GLY A 1 187 ? 17.795 11.124 -4.442 1.00 55.00 187 GLY A CA 1
ATOM 1376 C C . GLY A 1 187 ? 17.140 10.154 -5.435 1.00 55.00 187 GLY A C 1
ATOM 1377 O O . GLY A 1 187 ? 15.953 9.881 -5.282 1.00 55.00 187 GLY A O 1
ATOM 1378 N N . GLY A 1 188 ? 17.852 9.635 -6.445 1.00 67.94 188 GLY A N 1
ATOM 1379 C CA . GLY A 1 188 ? 17.265 8.789 -7.503 1.00 67.94 188 GLY A CA 1
ATOM 1380 C C . GLY A 1 188 ? 16.378 9.557 -8.502 1.00 67.94 188 GLY A C 1
ATOM 1381 O O . GLY A 1 188 ? 16.286 10.784 -8.447 1.00 67.94 188 GLY A O 1
ATOM 1382 N N . HIS A 1 189 ? 15.700 8.858 -9.422 1.00 80.38 189 HIS A N 1
ATOM 1383 C CA . HIS A 1 189 ? 14.828 9.493 -10.427 1.00 80.38 189 HIS A CA 1
ATOM 1384 C C . HIS A 1 189 ? 13.474 9.948 -9.848 1.00 80.38 189 HIS A C 1
ATOM 1386 O O . HIS A 1 189 ? 12.993 9.415 -8.852 1.00 80.38 189 HIS A O 1
ATOM 1392 N N . GLY A 1 190 ? 12.853 10.950 -10.482 1.00 87.25 190 GLY A N 1
ATOM 1393 C CA . GLY A 1 190 ? 11.512 11.468 -10.156 1.00 87.25 190 GLY A CA 1
ATOM 1394 C C . GLY A 1 190 ? 10.430 11.023 -11.146 1.00 87.25 190 GLY A C 1
ATOM 1395 O O . GLY A 1 190 ? 9.466 11.751 -11.373 1.00 87.25 190 GLY A O 1
ATOM 1396 N N . THR A 1 191 ? 10.631 9.870 -11.793 1.00 89.44 191 THR A N 1
ATOM 1397 C CA . THR A 1 191 ? 9.729 9.322 -12.822 1.00 89.44 191 THR A CA 1
ATOM 1398 C C . THR A 1 191 ? 9.190 7.962 -12.401 1.00 89.44 191 THR A C 1
ATOM 1400 O O . THR A 1 191 ? 9.989 7.089 -12.080 1.00 89.44 191 THR A O 1
ATOM 1403 N N . ALA A 1 192 ? 7.875 7.766 -12.433 1.00 92.62 192 ALA A N 1
ATOM 1404 C CA . ALA A 1 192 ? 7.259 6.444 -12.365 1.00 92.62 192 ALA A CA 1
ATOM 1405 C C . ALA A 1 192 ? 7.146 5.852 -13.779 1.00 92.62 192 ALA A C 1
ATOM 1407 O O . ALA A 1 192 ? 6.689 6.524 -14.705 1.00 92.62 192 ALA A O 1
ATOM 1408 N N . PHE A 1 193 ? 7.547 4.598 -13.955 1.00 92.69 193 PHE A N 1
ATOM 1409 C CA . PHE A 1 193 ? 7.455 3.904 -15.239 1.00 92.69 193 PHE A CA 1
ATOM 1410 C C . PHE A 1 193 ? 6.434 2.780 -15.149 1.00 92.69 193 PHE A C 1
ATOM 1412 O O . PHE A 1 193 ? 6.389 2.067 -14.148 1.00 92.69 193 PHE A O 1
ATOM 1419 N N . GLN A 1 194 ? 5.642 2.594 -16.199 1.00 94.25 194 GLN A N 1
ATOM 1420 C CA . GLN A 1 194 ? 4.751 1.451 -16.327 1.00 94.25 194 GLN A CA 1
ATOM 1421 C C . GLN A 1 194 ? 4.738 0.950 -17.763 1.00 94.25 194 GLN A C 1
ATOM 1423 O O . GLN A 1 194 ? 4.472 1.701 -18.697 1.00 94.25 194 GLN A O 1
ATOM 1428 N N . ARG A 1 195 ? 4.955 -0.347 -17.936 1.00 93.00 195 ARG A N 1
ATOM 1429 C CA . ARG A 1 195 ? 4.824 -1.008 -19.226 1.00 93.00 195 ARG A CA 1
ATOM 1430 C C . ARG A 1 195 ? 3.738 -2.068 -19.165 1.00 93.00 195 ARG A C 1
ATOM 1432 O O . ARG A 1 195 ? 3.729 -2.889 -18.253 1.00 93.00 195 ARG A O 1
ATOM 1439 N N . PHE A 1 196 ? 2.848 -2.084 -20.147 1.00 92.38 196 PHE A N 1
ATOM 1440 C CA . PHE A 1 196 ? 1.891 -3.167 -20.348 1.00 92.38 196 PHE A CA 1
ATOM 1441 C C . PHE A 1 196 ? 2.521 -4.268 -21.205 1.00 92.38 196 PHE A C 1
ATOM 1443 O O . PHE A 1 196 ? 2.922 -4.028 -22.345 1.00 92.38 196 PHE A O 1
ATOM 1450 N N . LEU A 1 197 ? 2.634 -5.472 -20.638 1.00 91.19 197 LEU A N 1
ATOM 1451 C CA . LEU A 1 197 ? 3.043 -6.686 -21.346 1.00 91.19 197 LEU A CA 1
ATOM 1452 C C . LEU A 1 197 ? 1.809 -7.561 -21.622 1.00 91.19 197 LEU A C 1
ATOM 1454 O O . LEU A 1 197 ? 0.813 -7.440 -20.903 1.00 91.19 197 LEU A O 1
ATOM 1458 N N . PRO A 1 198 ? 1.876 -8.514 -22.573 1.00 89.38 198 PRO A N 1
ATOM 1459 C CA . PRO A 1 198 ? 0.775 -9.449 -22.825 1.00 89.38 198 PRO A CA 1
ATOM 1460 C C . PRO A 1 198 ? 0.334 -10.248 -21.587 1.00 89.38 198 PRO A C 1
ATOM 1462 O O . PRO A 1 198 ? -0.823 -10.643 -21.480 1.00 89.38 198 PRO A O 1
ATOM 1465 N N . THR A 1 199 ? 1.244 -10.485 -20.638 1.00 91.00 199 THR A N 1
ATOM 1466 C CA . THR A 1 199 ? 0.969 -11.219 -19.393 1.00 91.00 199 THR A CA 1
ATOM 1467 C C . THR A 1 199 ? 0.458 -10.334 -18.253 1.00 91.00 199 THR A C 1
ATOM 1469 O O . THR A 1 199 ? -0.049 -10.860 -17.258 1.00 91.00 199 THR A O 1
ATOM 1472 N N . GLY A 1 200 ? 0.545 -9.011 -18.406 1.00 91.75 200 GLY A N 1
ATOM 1473 C CA . GLY A 1 200 ? 0.149 -8.006 -17.425 1.00 91.75 200 GLY A CA 1
ATOM 1474 C C . GLY A 1 200 ? 1.183 -6.879 -17.280 1.00 91.75 200 GLY A C 1
ATOM 1475 O O . GLY A 1 200 ? 2.246 -6.913 -17.902 1.00 91.75 200 GLY A O 1
ATOM 1476 N N . PRO A 1 201 ? 0.868 -5.824 -16.514 1.00 94.38 201 PRO A N 1
ATOM 1477 C CA . PRO A 1 201 ? 1.740 -4.666 -16.388 1.00 94.38 201 PRO A CA 1
ATOM 1478 C C . PRO A 1 201 ? 2.926 -4.904 -15.447 1.00 94.38 201 PRO A C 1
ATOM 1480 O O . PRO A 1 201 ? 2.810 -5.571 -14.416 1.00 94.38 201 PRO A O 1
ATOM 1483 N N . ILE A 1 202 ? 4.043 -4.255 -15.763 1.00 95.62 202 ILE A N 1
ATOM 1484 C CA . ILE A 1 202 ? 5.184 -4.057 -14.870 1.00 95.62 202 ILE A CA 1
ATOM 1485 C C . ILE A 1 202 ? 5.351 -2.562 -14.596 1.00 95.62 202 ILE A C 1
ATOM 1487 O O . ILE A 1 202 ? 5.360 -1.751 -15.522 1.00 95.62 202 ILE A O 1
ATOM 1491 N N . ALA A 1 203 ? 5.468 -2.190 -13.325 1.00 95.00 203 ALA A N 1
ATOM 1492 C CA . ALA A 1 203 ? 5.728 -0.822 -12.895 1.00 95.00 203 ALA A CA 1
ATOM 1493 C C . ALA A 1 203 ? 7.055 -0.728 -12.140 1.00 95.00 203 ALA A C 1
ATOM 1495 O O . ALA A 1 203 ? 7.427 -1.659 -11.427 1.00 95.00 203 ALA A O 1
ATOM 1496 N N . LEU A 1 204 ? 7.741 0.404 -12.290 1.00 94.19 204 LEU A N 1
ATOM 1497 C CA . LEU A 1 204 ? 8.954 0.771 -11.567 1.00 94.19 204 LEU A CA 1
ATOM 1498 C C . LEU A 1 204 ? 8.725 2.143 -10.931 1.00 94.19 204 LEU A C 1
ATOM 1500 O O . LEU A 1 204 ? 8.595 3.162 -11.617 1.00 94.19 204 LEU A O 1
ATOM 1504 N N . LEU A 1 205 ? 8.612 2.142 -9.606 1.00 94.12 205 LEU A N 1
ATOM 1505 C CA . LEU A 1 205 ? 8.211 3.290 -8.804 1.00 94.12 205 LEU A CA 1
ATOM 1506 C C . LEU A 1 205 ? 9.409 3.798 -8.001 1.00 94.12 205 LEU A C 1
ATOM 1508 O O . LEU A 1 205 ? 10.005 2.998 -7.282 1.00 94.12 205 LEU A O 1
ATOM 1512 N N . PRO A 1 206 ? 9.765 5.090 -8.069 1.00 92.19 206 PRO A N 1
ATOM 1513 C CA . PRO A 1 206 ? 10.900 5.607 -7.317 1.00 92.19 206 PRO A CA 1
ATOM 1514 C C . PRO A 1 206 ? 10.604 5.581 -5.813 1.00 92.19 206 PRO A C 1
ATOM 1516 O O . PRO A 1 206 ? 9.537 6.007 -5.375 1.00 92.19 206 PRO A O 1
ATOM 1519 N N . VAL A 1 207 ? 11.563 5.115 -5.017 1.00 91.44 207 VAL A N 1
ATOM 1520 C CA . VAL A 1 207 ? 11.502 5.072 -3.546 1.00 91.44 207 VAL A CA 1
ATOM 1521 C C . VAL A 1 207 ? 12.722 5.812 -2.978 1.00 91.44 207 VAL A C 1
ATOM 1523 O O . VAL A 1 207 ? 13.597 6.276 -3.715 1.00 91.44 207 VAL A O 1
ATOM 1526 N N . ARG A 1 208 ? 12.782 6.007 -1.658 1.00 89.81 208 ARG A N 1
ATOM 1527 C CA . ARG A 1 208 ? 13.917 6.670 -0.997 1.00 89.81 208 ARG A CA 1
ATOM 1528 C C . ARG A 1 208 ? 15.245 5.942 -1.253 1.00 89.81 208 ARG A C 1
ATOM 1530 O O . ARG A 1 208 ? 15.276 4.749 -1.538 1.00 89.81 208 ARG A O 1
ATOM 1537 N N . GLY A 1 209 ? 16.357 6.659 -1.093 1.00 86.88 209 GLY A N 1
ATOM 1538 C CA . GLY A 1 209 ? 17.703 6.065 -1.084 1.00 86.88 209 GLY A CA 1
ATOM 1539 C C . GLY A 1 209 ? 18.233 5.596 -2.445 1.00 86.88 209 GLY A C 1
ATOM 1540 O O . GLY A 1 209 ? 19.163 4.794 -2.488 1.00 86.88 209 GLY A O 1
ATOM 1541 N N . GLY A 1 210 ? 17.652 6.070 -3.555 1.00 87.12 210 GLY A N 1
ATOM 1542 C CA . GLY A 1 210 ? 18.046 5.648 -4.907 1.00 87.12 210 GLY A CA 1
ATOM 1543 C C . GLY A 1 210 ? 17.549 4.248 -5.289 1.00 87.12 210 GLY A C 1
ATOM 1544 O O . GLY A 1 210 ? 18.052 3.648 -6.241 1.00 87.12 210 GLY A O 1
ATOM 1545 N N . PHE A 1 211 ? 16.579 3.724 -4.539 1.00 91.25 211 PHE A N 1
ATOM 1546 C CA . PHE A 1 211 ? 15.885 2.487 -4.859 1.00 91.25 211 PHE A CA 1
ATOM 1547 C C . PHE A 1 211 ? 14.614 2.758 -5.661 1.00 91.25 211 PHE A C 1
ATOM 1549 O O . PHE A 1 211 ? 14.055 3.855 -5.634 1.00 91.25 211 PHE A O 1
ATOM 1556 N N . SER A 1 212 ? 14.129 1.716 -6.320 1.00 92.81 212 SER A N 1
ATOM 1557 C CA . SER A 1 212 ? 12.806 1.660 -6.919 1.00 92.81 212 SER A CA 1
ATOM 1558 C C . SER A 1 212 ? 12.085 0.388 -6.502 1.00 92.81 212 SER A C 1
ATOM 1560 O O . SER A 1 212 ? 12.710 -0.647 -6.278 1.00 92.81 212 SER A O 1
ATOM 1562 N N . ASN A 1 213 ? 10.764 0.459 -6.413 1.00 94.88 213 ASN A N 1
ATOM 1563 C CA . ASN A 1 213 ? 9.910 -0.692 -6.188 1.00 94.88 213 ASN A CA 1
ATOM 1564 C C . ASN A 1 213 ? 9.344 -1.172 -7.525 1.00 94.88 213 ASN A C 1
ATOM 1566 O O . ASN A 1 213 ? 8.756 -0.395 -8.282 1.00 94.88 213 ASN A O 1
ATOM 1570 N N . ILE A 1 214 ? 9.539 -2.453 -7.805 1.00 95.81 214 ILE A N 1
ATOM 1571 C CA . ILE A 1 214 ? 8.909 -3.162 -8.907 1.00 95.81 214 ILE A CA 1
ATOM 1572 C C . ILE A 1 214 ? 7.558 -3.672 -8.437 1.00 95.81 214 ILE A C 1
ATOM 1574 O O . ILE A 1 214 ? 7.481 -4.329 -7.401 1.00 95.81 214 ILE A O 1
ATOM 1578 N N . VAL A 1 215 ? 6.522 -3.442 -9.239 1.00 95.69 215 VAL A N 1
ATOM 1579 C CA . VAL A 1 215 ? 5.227 -4.116 -9.110 1.00 95.69 215 VAL A CA 1
ATOM 1580 C C . VAL A 1 215 ? 4.919 -4.777 -10.444 1.00 95.69 215 VAL A C 1
ATOM 1582 O O . VAL A 1 215 ? 4.554 -4.105 -11.407 1.00 95.69 215 VAL A O 1
ATOM 1585 N N . TRP A 1 216 ? 5.084 -6.095 -10.514 1.00 96.31 216 TRP A N 1
ATOM 1586 C CA . TRP A 1 216 ? 4.878 -6.864 -11.737 1.00 96.31 216 TRP A CA 1
ATOM 1587 C C . TRP A 1 216 ? 3.656 -7.764 -11.603 1.00 96.31 216 TRP A C 1
ATOM 1589 O O . TRP A 1 216 ? 3.715 -8.839 -11.005 1.00 96.31 216 TRP A O 1
ATOM 1599 N N . SER A 1 217 ? 2.534 -7.314 -12.159 1.00 95.31 217 SER A N 1
ATOM 1600 C CA . SER A 1 217 ? 1.322 -8.125 -12.260 1.00 95.31 217 SER A CA 1
ATOM 1601 C C . SER A 1 217 ? 1.426 -9.025 -13.482 1.00 95.31 217 SER A C 1
ATOM 1603 O O . SER A 1 217 ? 1.541 -8.543 -14.604 1.00 95.31 217 SER A O 1
ATOM 1605 N N . THR A 1 218 ? 1.405 -10.335 -13.266 1.00 95.25 218 THR A N 1
ATOM 1606 C CA . THR A 1 218 ? 1.588 -11.327 -14.328 1.00 95.25 218 THR A CA 1
ATOM 1607 C C . THR A 1 218 ? 0.760 -12.586 -14.060 1.00 95.25 218 THR A C 1
ATOM 1609 O O . THR A 1 218 ? 0.057 -12.697 -13.049 1.00 95.25 218 THR A O 1
ATOM 1612 N N . THR A 1 219 ? 0.809 -13.550 -14.974 1.00 94.56 219 THR A N 1
ATOM 1613 C CA . THR A 1 219 ? 0.142 -14.849 -14.818 1.00 94.56 219 THR A CA 1
ATOM 1614 C C . THR A 1 219 ? 0.725 -15.644 -13.644 1.00 94.56 219 THR A C 1
ATOM 1616 O O . THR A 1 219 ? 1.886 -15.479 -13.271 1.00 94.56 219 THR A O 1
ATOM 1619 N N . VAL A 1 220 ? -0.063 -16.551 -13.057 1.00 94.12 220 VAL A N 1
ATOM 1620 C CA . VAL A 1 220 ? 0.405 -17.395 -11.939 1.00 94.12 220 VAL A CA 1
ATOM 1621 C C . VAL A 1 220 ? 1.677 -18.199 -12.276 1.00 94.12 220 VAL A C 1
ATOM 1623 O O . VAL A 1 220 ? 2.573 -18.212 -11.428 1.00 94.12 220 VAL A O 1
ATOM 1626 N N . PRO A 1 221 ? 1.805 -18.859 -13.450 1.00 94.81 221 PRO A N 1
ATOM 1627 C CA . PRO A 1 221 ? 3.030 -19.580 -13.807 1.00 94.81 221 PRO A CA 1
ATOM 1628 C C . PRO A 1 221 ? 4.251 -18.665 -13.918 1.00 94.81 221 PRO A C 1
ATOM 1630 O O . PRO A 1 221 ? 5.306 -18.997 -13.384 1.00 94.81 221 PRO A O 1
ATOM 1633 N N . GLU A 1 222 ? 4.096 -17.496 -14.541 1.00 95.25 222 GLU A N 1
ATOM 1634 C CA . GLU A 1 222 ? 5.202 -16.551 -14.707 1.00 95.25 222 GLU A CA 1
ATOM 1635 C C . GLU A 1 222 ? 5.644 -15.953 -13.369 1.00 95.25 222 GLU A C 1
ATOM 1637 O O . GLU A 1 222 ? 6.835 -15.888 -13.086 1.00 95.25 222 GLU A O 1
ATOM 1642 N N . ALA A 1 223 ? 4.699 -15.619 -12.486 1.00 95.56 223 ALA A N 1
ATOM 1643 C CA . ALA A 1 223 ? 5.023 -15.168 -11.136 1.00 95.56 223 ALA A CA 1
ATOM 1644 C C . ALA A 1 223 ? 5.846 -16.217 -10.368 1.00 95.56 223 ALA A C 1
ATOM 1646 O O . ALA A 1 223 ? 6.817 -15.865 -9.708 1.00 95.56 223 ALA A O 1
ATOM 1647 N N . ARG A 1 224 ? 5.501 -17.509 -10.489 1.00 95.25 224 ARG A N 1
ATOM 1648 C CA . ARG A 1 224 ? 6.273 -18.601 -9.866 1.00 95.25 224 ARG A CA 1
ATOM 1649 C C . ARG A 1 224 ? 7.674 -18.738 -10.459 1.00 95.25 224 ARG A C 1
ATOM 1651 O O . ARG A 1 224 ? 8.606 -19.018 -9.715 1.00 95.25 224 ARG A O 1
ATOM 1658 N N . ARG A 1 225 ? 7.827 -18.550 -11.777 1.00 96.38 225 ARG A N 1
ATOM 1659 C CA . ARG A 1 225 ? 9.142 -18.535 -12.432 1.00 96.38 225 ARG A CA 1
ATOM 1660 C C . ARG A 1 225 ? 9.999 -17.405 -11.870 1.00 96.38 225 ARG A C 1
ATOM 1662 O O . ARG A 1 225 ? 11.121 -17.667 -11.458 1.00 96.38 225 ARG A O 1
ATOM 1669 N N . LEU A 1 226 ? 9.452 -16.188 -11.815 1.00 96.25 226 LEU A N 1
ATOM 1670 C CA . LEU A 1 226 ? 10.134 -14.997 -11.302 1.00 96.25 226 LEU A CA 1
ATOM 1671 C C . LEU A 1 226 ? 10.544 -15.143 -9.829 1.00 96.25 226 LEU A C 1
ATOM 1673 O O . LEU A 1 226 ? 11.661 -14.781 -9.479 1.00 96.25 226 LEU A O 1
ATOM 1677 N N . GLU A 1 227 ? 9.678 -15.708 -8.984 1.00 95.25 227 GLU A N 1
ATOM 1678 C CA . GLU A 1 227 ? 9.975 -15.996 -7.568 1.00 95.25 227 GLU A CA 1
ATOM 1679 C C . GLU A 1 227 ? 11.077 -17.050 -7.376 1.00 95.25 227 GLU A C 1
ATOM 1681 O O . GLU A 1 227 ? 11.701 -17.090 -6.319 1.00 95.25 227 GLU A O 1
ATOM 1686 N N . GLY A 1 228 ? 11.304 -17.911 -8.373 1.00 95.25 228 GLY A N 1
ATOM 1687 C CA . GLY A 1 228 ? 12.357 -18.927 -8.356 1.00 95.25 228 GLY A CA 1
ATOM 1688 C C . GLY A 1 228 ? 13.714 -18.445 -8.876 1.00 95.25 228 GLY A C 1
ATOM 1689 O O . GLY A 1 228 ? 14.672 -19.216 -8.828 1.00 95.25 228 GLY A O 1
ATOM 1690 N N . LEU A 1 229 ? 13.807 -17.217 -9.396 1.00 96.06 229 LEU A N 1
ATOM 1691 C CA . LEU A 1 229 ? 15.068 -16.635 -9.858 1.00 96.06 229 LEU A CA 1
ATOM 1692 C C . LEU A 1 229 ? 15.897 -16.129 -8.675 1.00 96.06 229 LEU A C 1
ATOM 1694 O O . LEU A 1 229 ? 15.363 -15.663 -7.668 1.00 96.06 229 LEU A O 1
ATOM 1698 N N . ASP A 1 230 ? 17.218 -16.165 -8.826 1.00 96.06 230 ASP A N 1
ATOM 1699 C CA . ASP A 1 230 ? 18.108 -15.414 -7.948 1.00 96.06 230 ASP A CA 1
ATOM 1700 C C . ASP A 1 230 ? 18.075 -13.909 -8.282 1.00 96.06 230 ASP A C 1
ATOM 1702 O O . ASP A 1 230 ? 17.417 -13.459 -9.226 1.00 96.06 230 ASP A O 1
ATOM 1706 N N . ALA A 1 231 ? 18.785 -13.100 -7.493 1.00 92.31 231 ALA A N 1
ATOM 1707 C CA . ALA A 1 231 ? 18.786 -11.648 -7.662 1.00 92.31 231 ALA A CA 1
ATOM 1708 C C . ALA A 1 231 ? 19.277 -11.206 -9.055 1.00 92.31 231 ALA A C 1
ATOM 1710 O O . ALA A 1 231 ? 18.730 -10.264 -9.631 1.00 92.31 231 ALA A O 1
ATOM 1711 N N . THR A 1 232 ? 20.284 -11.888 -9.609 1.00 93.88 232 THR A N 1
ATOM 1712 C CA . THR A 1 232 ? 20.846 -11.570 -10.928 1.00 93.88 232 THR A CA 1
ATOM 1713 C C . THR A 1 232 ? 19.867 -11.922 -12.042 1.00 93.88 232 THR A C 1
ATOM 1715 O O . THR A 1 232 ? 19.595 -11.079 -12.900 1.00 93.88 232 THR A O 1
ATOM 1718 N N . GLY A 1 233 ? 19.291 -13.123 -12.010 1.00 95.62 233 GLY A N 1
ATOM 1719 C CA . GLY A 1 233 ? 18.293 -13.567 -12.978 1.00 95.62 233 GLY A CA 1
ATOM 1720 C C . GLY A 1 233 ? 17.021 -12.723 -12.923 1.00 95.62 233 GLY A C 1
ATOM 1721 O O . GLY A 1 233 ? 16.467 -12.372 -13.965 1.00 95.62 233 GLY A O 1
ATOM 1722 N N . PHE A 1 234 ? 16.578 -12.321 -11.729 1.00 95.00 234 PHE A N 1
ATOM 1723 C CA . PHE A 1 234 ? 15.428 -11.429 -11.587 1.00 95.00 234 PHE A CA 1
ATOM 1724 C C . PHE A 1 234 ? 15.711 -10.035 -12.164 1.00 95.00 234 PHE A C 1
ATOM 1726 O O . PHE A 1 234 ? 14.885 -9.500 -12.903 1.00 95.00 234 PHE A O 1
ATOM 1733 N N . ALA A 1 235 ? 16.886 -9.457 -11.891 1.00 92.81 235 ALA A N 1
ATOM 1734 C CA . ALA A 1 235 ? 17.276 -8.165 -12.458 1.00 92.81 235 ALA A CA 1
ATOM 1735 C C . ALA A 1 235 ? 17.343 -8.203 -13.996 1.00 92.81 235 ALA A C 1
ATOM 1737 O O . ALA A 1 235 ? 16.881 -7.271 -14.655 1.00 92.81 235 ALA A O 1
ATOM 1738 N N . GLN A 1 236 ? 17.856 -9.296 -14.573 1.00 93.56 236 GLN A N 1
ATOM 1739 C CA . GLN A 1 236 ? 17.836 -9.521 -16.022 1.00 93.56 236 GLN A CA 1
ATOM 1740 C C . GLN A 1 236 ? 16.404 -9.574 -16.562 1.00 93.56 236 GLN A C 1
ATOM 1742 O O . GLN A 1 236 ? 16.088 -8.833 -17.490 1.00 93.56 236 GLN A O 1
ATOM 1747 N N . ALA A 1 237 ? 15.517 -10.350 -15.932 1.00 95.06 237 ALA A N 1
ATOM 1748 C CA . ALA A 1 237 ? 14.116 -10.444 -16.339 1.00 95.06 237 ALA A CA 1
ATOM 1749 C C . ALA A 1 237 ? 13.387 -9.089 -16.274 1.00 95.06 237 ALA A C 1
ATOM 1751 O O . ALA A 1 237 ? 12.600 -8.769 -17.163 1.00 95.06 237 ALA A O 1
ATOM 1752 N N . VAL A 1 238 ? 13.662 -8.266 -15.254 1.00 93.75 238 VAL A N 1
ATOM 1753 C CA . VAL A 1 238 ? 13.129 -6.895 -15.158 1.00 93.75 238 VAL A CA 1
ATOM 1754 C C . VAL A 1 238 ? 13.658 -6.024 -16.300 1.00 93.75 238 VAL A C 1
ATOM 1756 O O . VAL A 1 238 ? 12.878 -5.330 -16.953 1.00 93.75 238 VAL A O 1
ATOM 1759 N N . ASN A 1 239 ? 14.962 -6.070 -16.581 1.00 92.06 239 ASN A N 1
ATOM 1760 C CA . ASN A 1 239 ? 15.554 -5.298 -17.674 1.00 92.06 239 ASN A CA 1
ATOM 1761 C C . ASN A 1 239 ? 14.977 -5.710 -19.033 1.00 92.06 239 ASN A C 1
ATOM 1763 O O . ASN A 1 239 ? 14.579 -4.842 -19.810 1.00 92.06 239 ASN A O 1
ATOM 1767 N N . GLU A 1 240 ? 14.858 -7.009 -19.303 1.00 92.62 240 GLU A N 1
ATOM 1768 C CA . GLU A 1 240 ? 14.196 -7.531 -20.501 1.00 92.62 240 GLU A CA 1
ATOM 1769 C C . GLU A 1 240 ? 12.743 -7.058 -20.578 1.00 92.62 240 GLU A C 1
ATOM 1771 O O . GLU A 1 240 ? 12.309 -6.559 -21.616 1.00 92.62 240 GLU A O 1
ATOM 1776 N N . ALA A 1 241 ? 12.001 -7.129 -19.472 1.00 92.25 241 ALA A N 1
ATOM 1777 C CA . ALA A 1 241 ? 10.618 -6.680 -19.410 1.00 92.25 241 ALA A CA 1
ATOM 1778 C C . ALA A 1 241 ? 10.456 -5.188 -19.725 1.00 92.25 241 ALA A C 1
ATOM 1780 O O . ALA A 1 241 ? 9.440 -4.816 -20.302 1.00 92.25 241 ALA A O 1
ATOM 1781 N N . PHE A 1 242 ? 11.428 -4.324 -19.424 1.00 88.69 242 PHE A N 1
ATOM 1782 C CA . PHE A 1 242 ? 11.369 -2.903 -19.794 1.00 88.69 242 PHE A CA 1
ATOM 1783 C C . PHE A 1 242 ? 11.898 -2.593 -21.208 1.00 88.69 242 PHE A C 1
ATOM 1785 O O . PHE A 1 242 ? 11.437 -1.616 -21.799 1.00 88.69 242 PHE A O 1
ATOM 1792 N N . HIS A 1 243 ? 12.784 -3.422 -21.778 1.00 83.44 243 HIS A N 1
ATOM 1793 C CA . HIS A 1 243 ? 13.513 -3.100 -23.020 1.00 83.44 243 HIS A CA 1
ATOM 1794 C C . HIS A 1 243 ? 13.206 -3.994 -24.231 1.00 83.44 243 HIS A C 1
ATOM 1796 O O . HIS A 1 243 ? 13.499 -3.593 -25.356 1.00 83.44 243 HIS A O 1
ATOM 1802 N N . SER A 1 244 ? 12.645 -5.193 -24.048 1.00 74.88 244 SER A N 1
ATOM 1803 C CA . SER A 1 244 ? 12.390 -6.120 -25.160 1.00 74.88 244 SER A CA 1
ATOM 1804 C C . SER A 1 244 ? 11.470 -5.491 -26.208 1.00 74.88 244 SER A C 1
ATOM 1806 O O . SER A 1 244 ? 10.434 -4.924 -25.865 1.00 74.88 244 SER A O 1
ATOM 1808 N N . ALA A 1 245 ? 11.810 -5.583 -27.494 1.00 58.47 245 ALA A N 1
ATOM 1809 C CA . ALA A 1 245 ? 10.854 -5.272 -28.554 1.00 58.47 245 ALA A CA 1
ATOM 1810 C C . ALA A 1 245 ? 9.775 -6.364 -28.549 1.00 58.47 245 ALA A C 1
ATOM 1812 O O . ALA A 1 245 ? 10.112 -7.543 -28.476 1.00 58.47 245 ALA A O 1
ATOM 1813 N N . GLY A 1 246 ? 8.490 -5.995 -28.577 1.00 53.22 246 GLY A N 1
ATOM 1814 C CA . GLY A 1 246 ? 7.420 -6.988 -28.664 1.00 53.22 246 GLY A CA 1
ATOM 1815 C C . GLY A 1 246 ? 7.661 -7.894 -29.866 1.00 53.22 246 GLY A C 1
ATOM 1816 O O . GLY A 1 246 ? 7.887 -7.391 -30.967 1.00 53.22 246 GLY A O 1
ATOM 1817 N N . GLU A 1 247 ? 7.646 -9.210 -29.659 1.00 42.03 247 GLU A N 1
ATOM 1818 C CA . GLU A 1 247 ? 7.712 -10.174 -30.752 1.00 42.03 247 GLU A CA 1
ATOM 1819 C C . GLU A 1 247 ? 6.482 -9.969 -31.643 1.00 42.03 247 GLU A C 1
ATOM 1821 O O . GLU A 1 247 ? 5.382 -10.454 -31.377 1.00 42.03 247 GLU A O 1
ATOM 1826 N N . GLY A 1 248 ? 6.655 -9.185 -32.706 1.00 38.28 248 GLY A N 1
ATOM 1827 C CA . GLY A 1 248 ? 5.736 -9.187 -33.824 1.00 38.28 248 GLY A CA 1
ATOM 1828 C C . GLY A 1 248 ? 5.767 -10.586 -34.413 1.00 38.28 248 GLY A C 1
ATOM 1829 O O . GLY A 1 248 ? 6.796 -11.005 -34.936 1.00 38.28 248 GLY A O 1
ATOM 1830 N N . GLY A 1 249 ? 4.654 -11.312 -34.308 1.00 35.91 249 GLY A N 1
ATOM 1831 C CA . GLY A 1 249 ? 4.452 -12.569 -35.014 1.00 35.91 249 GLY A CA 1
ATOM 1832 C C . GLY A 1 249 ? 4.646 -12.362 -36.514 1.00 35.91 249 GLY A C 1
ATOM 1833 O O . GLY A 1 249 ? 3.713 -11.997 -37.226 1.00 35.91 249 GLY A O 1
ATOM 1834 N N . GLY A 1 250 ? 5.870 -12.583 -36.986 1.00 30.33 250 GLY A N 1
ATOM 1835 C CA . GLY A 1 250 ? 6.232 -12.677 -38.392 1.00 30.33 250 GLY A CA 1
ATOM 1836 C C . GLY A 1 250 ? 5.878 -14.060 -38.912 1.00 30.33 250 GLY A C 1
ATOM 1837 O O . GLY A 1 250 ? 6.756 -14.876 -39.177 1.00 30.33 250 GLY A O 1
ATOM 1838 N N . GLY A 1 251 ? 4.579 -14.335 -39.012 1.00 31.55 251 GLY A N 1
ATOM 1839 C CA . GLY A 1 251 ? 4.076 -15.424 -39.834 1.00 31.55 251 GLY A CA 1
ATOM 1840 C C . GLY A 1 251 ? 4.302 -15.101 -41.311 1.00 31.55 251 GLY A C 1
ATOM 1841 O O . GLY A 1 251 ? 3.842 -14.072 -41.791 1.00 31.55 251 GLY A O 1
ATOM 1842 N N . ALA A 1 252 ? 5.039 -15.990 -41.974 1.00 37.44 252 ALA A N 1
ATOM 1843 C CA . ALA A 1 252 ? 5.034 -16.322 -43.399 1.00 37.44 252 ALA A CA 1
ATOM 1844 C C . ALA A 1 252 ? 4.470 -15.297 -44.412 1.00 37.44 252 ALA A C 1
ATOM 1846 O O . ALA A 1 252 ? 3.262 -15.124 -44.550 1.00 37.44 252 ALA A O 1
ATOM 1847 N N . ALA A 1 253 ? 5.369 -14.779 -45.243 1.00 33.22 253 ALA A N 1
ATOM 1848 C CA . ALA A 1 253 ? 5.202 -14.523 -46.678 1.00 33.22 253 ALA A CA 1
ATOM 1849 C C . ALA A 1 253 ? 6.640 -14.381 -47.212 1.00 33.22 253 ALA A C 1
ATOM 1851 O O . ALA A 1 253 ? 7.422 -13.658 -46.603 1.00 33.22 253 ALA A O 1
ATOM 1852 N N . GLY A 1 254 ? 7.131 -15.080 -48.227 1.00 34.38 254 GLY A N 1
ATOM 1853 C CA . GLY A 1 254 ? 6.533 -15.648 -49.428 1.00 34.38 254 GLY A CA 1
ATOM 1854 C C . GLY A 1 254 ? 7.603 -15.475 -50.500 1.00 34.38 254 GLY A C 1
ATOM 1855 O O . GLY A 1 254 ? 8.082 -14.327 -50.621 1.00 34.38 254 GLY A O 1
#

Organism: NCBI:txid464258

Foldseek 3Di:
DPDDDLFADLAKDWFAPVNLVVCVVLVLNVLFDPPQKAFFFKEWEAEQQPPPGIDIGGCVVVVHNTGTMMHRPVSSVCSVVVSCVVVVHDDDDAAWPDKDAAPPLPDDDDPPDPDPDPPDPDPPPPPDSQWMWTHGDVDDIDIGNDDDFPPPPPTPVCVNSVNDDDDDDPQKDKDKDKAADPDDDPFAHNYKYWYAYPFGIWIWAGTGNRITMIIDIGHPVVSVVLVPDDPVVNVVVVVCRVDPRRPDPPPDDD

pLDDT: mean 81.22, std 18.72, range [30.33, 96.69]

InterPro domains:
  IPR036188 FAD/NAD(P)-binding domain superfamily [G3DSA:3.50.50.60] (3-200)
  IPR036188 FAD/NAD(P)-binding domain superfamily [SSF51905] (9-164)
  IPR051205 Ubiquinone biosynthesis monooxygenase UbiH/COQ6 [PTHR43876] (6-244)

Sequence (254 aa):
GGLLSEVPDLRVSTLTPSTLRLLESFGVGSGIAPPLSRPFENMQIWDASGKAGFVRFSGEAEGERVLGQVVENEVLKEALQGRAVKLGCELVLGDVSDLRLPRPAFGITKPPPPAQEASGKGEADEADDTMATIRFEGGPSIRTPLVVGADGANSFVARKAGIRSVSHKYGQRAVTCTVRTEVTGLGGHGTAFQRFLPTGPIALLPVRGGFSNIVWSTTVPEARRLEGLDATGFAQAVNEAFHSAGEGGGGAAG

Secondary structure (DSSP, 8-state):
-PPPPSSPPS-EEEE-HHHHHHHHHTT-GGGG-TTSEEEE-EEEEEETT-SS-EEEEEGGGGT-S-SEEEEEHHHHHHHHHHHHHHTT-----S-EEEEE--SS-SS--PPPPP--------------TT-EEEEETTS-EEEES-------TT-HHHHHTT-PPP----SEEEEEEEEE----STT---EEEEEEETTEEEEEEE-GGGEEEEEEEEEHHHHHHHHTS-HHHHHHHHHHHHHPPP--------